Protein AF-A0AAD3HFU3-F1 (afdb_monomer_lite)

Foldseek 3Di:
DPCCDLVNLLCVLVQLVVLVVVCNQHPPCSNQQNHFQDADPVRHRPPDDDPDDPDPDPSDGDRNLLVLLQDDDQQVSSLVSQVSCVVVVNDALVCCQVVVSLVSNQNDPPSQSVNLSNCVRHVVSLVVCLQVLLDPGDLNSVLSQQLSLCVSPLQQQSQQQDAYPPPPAGSVNSCCVVVNPVSVLVSVLVSDDLPPLRLNLLNCLLRPLVCNVVCCVSCVSSQPHAHPQRDHSLLSLLLSADVSCVSVVVSLVPDDLVQQLDARSPPRDGSLVSQCDDPRRDNVSSVVSCVVHVCSVVVVVVVPDPPPPPPPDDDDDDDDDDDDDDDDDDDDDDDDDDDDDDDDDDDDDDDDDDDDDD

pLDDT: mean 79.63, std 20.49, range [31.48, 98.06]

Radius of gyration: 31.08 Å; chains: 1; bounding box: 64×97×92 Å

Organism: NCBI:txid426638

Secondary structure (DSSP, 8-state):
-----TTGGGGHHHHHHHHHHTTTTSTTSTTTTTPPPPBPTTS-BTTS------S--------HHHHHHHS-S-HHHHHHHHHHHHHTTSS-HHHHHHTTHHHHHTTSSS-HHHHHHHHHH-SHHHHTTGGGTTS---HHHHHHHHHHHHHH-GGGTTTTTSB-SSTT-BHHHHHHHHH-HHHHHHHHHHH--TTS---HHHHHHHH-GGGHHHHHHH-GGGGG---TTS--HHHHHHHTHHHHHHTTHHHHHT--HHHHTPPPTTT---HHHHHTSSSS--HHHHHHHHHH-TTHHHHHHTTS------------------------------------------------------

Sequence (358 aa):
MIIVQKAALKYVPLLAQEGVKYNVGGEHARGGLLKLAPRDARGRNINVEPIHSNQQRYEEELIALKILCMIPGNDSIKVQVLKELEQLKLLHKNDVLDQYLLDCATKYTGCRERFHYLASLDPDALLAFDARITRIIPPDVLEIILESGFQYFPKIGGLLFLPTREEYVTVLDYIIQTLGQENILNMLHRIFTPACNYPILHHVLTKAPQYKMIFTQKFPWAYKLKDHENRSLHQAVLAAGPKAMNNSEFLFATLSDNQIRTKDPITTLYPFAAMAAGEDADLERSYYLLRRHPSVLDAWSRVAVPVVVGEESRSTNRSSDSDNISNRQKRKRNTTDIISNDEIEYSERRDENTEEDS

Structure (mmCIF, N/CA/C/O backbone):
data_AF-A0AAD3HFU3-F1
#
_entry.id   AF-A0AAD3HFU3-F1
#
loop_
_atom_site.group_PDB
_atom_site.id
_atom_site.type_symbol
_atom_site.label_atom_id
_atom_site.label_alt_id
_atom_site.label_comp_id
_atom_site.label_asym_id
_atom_site.label_entity_id
_atom_site.label_seq_id
_atom_site.pdbx_PDB_ins_code
_atom_site.Cartn_x
_atom_site.Cartn_y
_atom_site.Cartn_z
_atom_site.occupancy
_atom_site.B_iso_or_equiv
_atom_site.auth_seq_id
_atom_site.auth_comp_id
_atom_site.auth_asym_id
_atom_site.auth_atom_id
_atom_site.pdbx_PDB_model_num
ATOM 1 N N . MET A 1 1 ? -19.071 21.010 24.084 1.00 31.48 1 MET A N 1
ATOM 2 C CA . MET A 1 1 ? -17.851 20.162 23.906 1.00 31.48 1 MET A CA 1
ATOM 3 C C . MET A 1 1 ? -17.898 18.989 24.880 1.00 31.48 1 MET A C 1
ATOM 5 O O . MET A 1 1 ? -17.648 19.199 26.061 1.00 31.48 1 MET A O 1
ATOM 9 N N . ILE A 1 2 ? -18.217 17.768 24.428 1.00 36.47 2 ILE A N 1
ATOM 10 C CA . ILE A 1 2 ? -18.165 16.594 25.315 1.00 36.47 2 ILE A CA 1
ATOM 11 C C . ILE A 1 2 ? -16.694 16.256 25.563 1.00 36.47 2 ILE A C 1
ATOM 13 O O . ILE A 1 2 ? -16.048 15.590 24.754 1.00 36.47 2 ILE A O 1
ATOM 17 N N . ILE A 1 3 ? -16.167 16.711 26.700 1.00 43.19 3 ILE A N 1
ATOM 18 C CA . ILE A 1 3 ? -14.956 16.135 27.277 1.00 43.19 3 ILE A CA 1
ATOM 19 C C . ILE A 1 3 ? -15.346 14.729 27.727 1.00 43.19 3 ILE A C 1
ATOM 21 O O . ILE A 1 3 ? -15.753 14.515 28.869 1.00 43.19 3 ILE A O 1
ATOM 25 N N . VAL A 1 4 ? -15.223 13.762 26.816 1.00 52.31 4 VAL A N 1
ATOM 26 C CA . VAL A 1 4 ? -15.121 12.355 27.192 1.00 52.31 4 VAL A CA 1
ATOM 27 C C . VAL A 1 4 ? -13.828 12.270 27.993 1.00 52.31 4 VAL A C 1
ATOM 29 O O . VAL A 1 4 ? -12.734 12.209 27.430 1.00 52.31 4 VAL A O 1
ATOM 32 N N . GLN A 1 5 ? -13.943 12.411 29.317 1.00 61.31 5 GLN A N 1
ATOM 33 C CA . GLN A 1 5 ? -12.791 12.406 30.213 1.00 61.31 5 GLN A CA 1
ATOM 34 C C . GLN A 1 5 ? -11.965 11.152 29.918 1.00 61.31 5 GLN A C 1
ATOM 36 O O . GLN A 1 5 ? -12.534 10.098 29.645 1.00 61.31 5 GLN A O 1
ATOM 41 N N . LYS A 1 6 ? -10.630 11.224 29.989 1.00 65.56 6 LYS A N 1
ATOM 42 C CA . LYS A 1 6 ? -9.755 10.083 29.638 1.00 65.56 6 LYS A CA 1
ATOM 43 C C . LYS A 1 6 ? -10.130 8.781 30.375 1.00 65.56 6 LYS A C 1
ATOM 45 O O . LYS A 1 6 ? -9.891 7.698 29.852 1.00 65.56 6 LYS A O 1
ATOM 50 N N . ALA A 1 7 ? -10.741 8.892 31.558 1.00 74.19 7 ALA A N 1
ATOM 51 C CA . ALA A 1 7 ? -11.315 7.780 32.313 1.00 74.19 7 ALA A CA 1
ATOM 52 C C . ALA A 1 7 ? -12.535 7.123 31.632 1.00 74.19 7 ALA A C 1
ATOM 54 O O . ALA A 1 7 ? -12.636 5.902 31.636 1.00 74.19 7 ALA A O 1
ATOM 55 N N . ALA A 1 8 ? -13.429 7.904 31.014 1.00 83.00 8 ALA A N 1
ATOM 56 C CA . ALA A 1 8 ? -14.669 7.435 30.391 1.00 83.00 8 ALA A CA 1
ATOM 57 C C . ALA A 1 8 ? -14.431 6.448 29.231 1.00 83.00 8 ALA A C 1
ATOM 59 O O . ALA A 1 8 ? -15.200 5.504 29.072 1.00 83.00 8 ALA A O 1
ATOM 60 N N . LEU A 1 9 ? -13.338 6.604 28.469 1.00 86.81 9 LEU A N 1
ATOM 61 C CA . LEU A 1 9 ? -13.003 5.696 27.359 1.00 86.81 9 LEU A CA 1
ATOM 62 C C . LEU A 1 9 ? -12.827 4.243 27.811 1.00 86.81 9 LEU A C 1
ATOM 64 O O . LEU A 1 9 ? -13.254 3.333 27.109 1.00 86.81 9 LEU A O 1
ATOM 68 N N . LYS A 1 10 ? -12.268 4.024 29.007 1.00 89.94 10 LYS A N 1
ATOM 69 C CA . LYS A 1 10 ? -12.043 2.681 29.563 1.00 89.94 10 LYS A CA 1
ATOM 70 C C . LYS A 1 10 ? -13.338 1.932 29.890 1.00 89.94 10 LYS A C 1
ATOM 72 O O . LYS A 1 10 ? -13.312 0.719 30.035 1.00 89.94 10 LYS A O 1
ATOM 77 N N . TYR A 1 11 ? -14.467 2.634 29.990 1.00 91.88 11 TYR A N 1
ATOM 78 C CA . TYR A 1 11 ? -15.772 2.015 30.216 1.00 91.88 11 TYR A CA 1
ATOM 79 C C . TYR A 1 11 ? -16.497 1.655 28.913 1.00 91.88 11 TYR A C 1
ATOM 81 O O . TYR A 1 11 ? -17.513 0.973 28.979 1.00 91.88 11 TYR A O 1
ATOM 89 N N . VAL A 1 12 ? -16.002 2.060 27.734 1.00 92.56 12 VAL A N 1
ATOM 90 C CA . VAL A 1 12 ? -16.652 1.749 26.445 1.00 92.56 12 VAL A CA 1
ATOM 91 C C . VAL A 1 12 ? -16.822 0.235 26.223 1.00 92.56 12 VAL A C 1
ATOM 93 O O . VAL A 1 12 ? -17.938 -0.159 25.881 1.00 92.56 12 VAL A O 1
ATOM 96 N N . PRO A 1 13 ? -15.817 -0.636 26.472 1.00 95.38 13 PRO A N 1
ATOM 97 C CA . PRO A 1 13 ? -15.988 -2.082 26.314 1.00 95.38 13 PRO A CA 1
ATOM 98 C C . PRO A 1 13 ? -17.018 -2.666 27.290 1.00 95.38 13 PRO A C 1
ATOM 100 O O . PRO A 1 13 ? -17.879 -3.440 26.879 1.00 95.38 13 PRO A O 1
ATOM 103 N N . LEU A 1 14 ? -16.993 -2.230 28.556 1.00 95.44 14 LEU A N 1
ATOM 104 C CA . LEU A 1 14 ? -17.949 -2.656 29.585 1.00 95.44 14 LEU A CA 1
ATOM 105 C C . LEU A 1 14 ? -19.387 -2.234 29.243 1.00 95.44 14 LEU A C 1
ATOM 107 O O . LEU A 1 14 ? -20.304 -3.049 29.305 1.00 95.44 14 LEU A O 1
ATOM 111 N N . LEU A 1 15 ? -19.589 -0.972 28.851 1.00 93.69 15 LEU A N 1
ATOM 112 C CA . LEU A 1 15 ? -20.902 -0.437 28.479 1.00 93.69 15 LEU A CA 1
ATOM 113 C C . LEU A 1 15 ? -21.463 -1.125 27.233 1.00 93.69 15 LEU A C 1
ATOM 115 O O . LEU A 1 15 ? -22.656 -1.410 27.187 1.00 93.69 15 LEU A O 1
ATOM 119 N N . ALA A 1 16 ? -20.617 -1.435 26.249 1.00 93.62 16 ALA A N 1
ATOM 120 C CA . ALA A 1 16 ? -21.029 -2.199 25.080 1.00 93.62 16 ALA A CA 1
ATOM 121 C C . ALA A 1 16 ? -21.382 -3.653 25.436 1.00 93.62 16 ALA A C 1
ATOM 123 O O . ALA A 1 16 ? -22.390 -4.174 24.962 1.00 93.62 16 ALA A O 1
ATOM 124 N N . GLN A 1 17 ? -20.603 -4.298 26.311 1.00 95.69 17 GLN A N 1
ATOM 125 C CA . GLN A 1 17 ? -20.863 -5.663 26.771 1.00 95.69 17 GLN A CA 1
ATOM 126 C C . GLN A 1 17 ? -22.174 -5.768 27.567 1.00 95.69 17 GLN A C 1
ATOM 128 O O . GLN A 1 17 ? -22.971 -6.670 27.308 1.00 95.69 17 GLN A O 1
ATOM 133 N N . GLU A 1 18 ? -22.442 -4.840 28.492 1.00 96.38 18 GLU A N 1
ATOM 134 C CA . GLU A 1 18 ? -23.751 -4.739 29.153 1.00 96.38 18 GLU A CA 1
ATOM 135 C C . GLU A 1 18 ? -24.852 -4.407 28.141 1.00 96.38 18 GLU A C 1
ATOM 137 O O . GLU A 1 18 ? -25.907 -5.039 28.138 1.00 96.38 18 GLU A O 1
ATOM 142 N N . GLY A 1 19 ? -24.591 -3.483 27.212 1.00 94.06 19 GLY A N 1
ATOM 143 C CA . GLY A 1 19 ? -25.520 -3.124 26.148 1.00 94.06 19 GLY A CA 1
ATOM 144 C C . GLY A 1 19 ? -25.970 -4.325 25.313 1.00 94.06 19 GLY A C 1
ATOM 145 O O . GLY A 1 19 ? -27.146 -4.415 24.970 1.00 94.06 19 GLY A O 1
ATOM 146 N N . VAL A 1 20 ? -25.082 -5.283 25.026 1.00 94.50 20 VAL A N 1
ATOM 147 C CA . VAL A 1 20 ? -25.443 -6.532 24.332 1.00 94.50 20 VAL A CA 1
ATOM 148 C C . VAL A 1 20 ? -26.446 -7.360 25.143 1.00 94.50 20 VAL A C 1
ATOM 150 O O . VAL A 1 20 ? -27.412 -7.852 24.563 1.00 94.50 20 VAL A O 1
ATOM 153 N N . LYS A 1 21 ? -26.288 -7.468 26.471 1.00 96.12 21 LYS A N 1
ATOM 154 C CA . LYS A 1 21 ? -27.218 -8.228 27.334 1.00 96.12 21 LYS A CA 1
ATOM 155 C C . LYS A 1 21 ? -28.642 -7.669 27.306 1.00 96.12 21 LYS A C 1
ATOM 157 O O . LYS A 1 21 ? -29.597 -8.435 27.355 1.00 96.12 21 LYS A O 1
ATOM 162 N N . TYR A 1 22 ? -28.777 -6.346 27.205 1.00 95.56 22 TYR A N 1
ATOM 163 C CA . TYR A 1 22 ? -30.068 -5.647 27.155 1.00 95.56 22 TYR A CA 1
ATOM 164 C C . TYR A 1 22 ? -30.534 -5.318 25.724 1.00 95.56 22 TYR A C 1
ATOM 166 O O . TYR A 1 22 ? -31.447 -4.513 25.552 1.00 95.56 22 TYR A O 1
ATOM 174 N N . ASN A 1 23 ? -29.915 -5.914 24.694 1.00 92.50 23 ASN A N 1
ATOM 175 C CA . ASN A 1 23 ? -30.208 -5.664 23.275 1.00 92.50 23 ASN A CA 1
ATOM 176 C C . ASN A 1 23 ? -30.212 -4.162 22.898 1.00 92.50 23 ASN A C 1
ATOM 178 O O . ASN A 1 23 ? -31.036 -3.681 22.113 1.00 92.50 23 ASN A O 1
ATOM 182 N N . VAL A 1 24 ? -29.297 -3.386 23.490 1.00 89.38 24 VAL A N 1
ATOM 183 C CA . VAL A 1 24 ? -29.192 -1.942 23.266 1.00 89.38 24 VAL A CA 1
ATOM 184 C C . VAL A 1 24 ? -28.879 -1.684 21.799 1.00 89.38 24 VAL A C 1
ATOM 186 O O . VAL A 1 24 ? -27.826 -2.044 21.278 1.00 89.38 24 VAL A O 1
ATOM 189 N N . GLY A 1 25 ? -29.825 -1.020 21.143 1.00 84.56 25 GLY A N 1
ATOM 190 C CA . GLY A 1 25 ? -29.752 -0.665 19.734 1.00 84.56 25 GLY A CA 1
ATOM 191 C C . GLY A 1 25 ? -30.436 -1.634 18.776 1.00 84.56 25 GLY A C 1
ATOM 192 O O . GLY A 1 25 ? -30.666 -1.227 17.642 1.00 84.56 25 GLY A O 1
ATOM 193 N N . GLY A 1 26 ? -30.851 -2.811 19.247 1.00 89.31 26 GLY A N 1
ATOM 194 C CA . GLY A 1 26 ? -31.448 -3.863 18.431 1.00 89.31 26 GLY A CA 1
ATOM 195 C C . GLY A 1 26 ? -30.434 -4.911 17.973 1.00 89.31 26 GLY A C 1
ATOM 196 O O . GLY A 1 26 ? -29.237 -4.837 18.270 1.00 89.31 26 GLY A O 1
ATOM 197 N N . GLU A 1 27 ? -30.939 -5.900 17.238 1.00 87.38 27 GLU A N 1
ATOM 198 C CA . GLU A 1 27 ? -30.142 -7.020 16.748 1.00 87.38 27 GLU A CA 1
ATOM 199 C C . GLU A 1 27 ? -28.969 -6.523 15.885 1.00 87.38 27 GLU A C 1
ATOM 201 O O . GLU A 1 27 ? -29.083 -5.546 15.146 1.00 87.38 27 GLU A O 1
ATOM 206 N N . HIS A 1 28 ? -27.803 -7.152 16.042 1.00 85.19 28 HIS A N 1
ATOM 207 C CA . HIS A 1 28 ? -26.530 -6.758 15.419 1.00 85.19 28 HIS A CA 1
ATOM 208 C C . HIS A 1 28 ? -25.986 -5.349 15.758 1.00 85.19 28 HIS A C 1
ATOM 210 O O . HIS A 1 28 ? -24.873 -5.037 15.342 1.00 85.19 28 HIS A O 1
ATOM 216 N N . ALA A 1 29 ? -26.655 -4.526 16.579 1.00 85.56 29 ALA A N 1
ATOM 217 C CA . ALA A 1 29 ? -26.152 -3.195 16.967 1.00 85.56 29 ALA A CA 1
ATOM 218 C C . ALA A 1 29 ? -24.980 -3.222 17.978 1.00 85.56 29 ALA A C 1
ATOM 220 O O . ALA A 1 29 ? -24.432 -2.170 18.318 1.00 85.56 29 ALA A O 1
ATOM 221 N N . ARG A 1 30 ? -24.617 -4.418 18.473 1.00 91.00 30 ARG A N 1
ATOM 222 C CA . ARG A 1 30 ? -23.496 -4.712 19.392 1.00 91.00 30 ARG A CA 1
ATOM 223 C C . ARG A 1 30 ? -23.455 -3.788 20.616 1.00 91.00 30 ARG A C 1
ATOM 225 O O . ARG A 1 30 ? -22.465 -3.115 20.884 1.00 91.00 30 ARG A O 1
ATOM 232 N N . GLY A 1 31 ? -24.578 -3.725 21.334 1.00 88.62 31 GLY A N 1
ATOM 233 C CA . GLY A 1 31 ? -24.716 -2.910 22.543 1.00 88.62 31 GLY A CA 1
ATOM 234 C C . GLY A 1 31 ? -24.692 -1.404 22.283 1.00 88.62 31 GLY A C 1
ATOM 235 O O . GLY A 1 31 ? -24.227 -0.634 23.116 1.00 88.62 31 GLY A O 1
ATOM 236 N N . GLY A 1 32 ? -25.164 -0.983 21.110 1.00 86.25 32 GLY A N 1
ATOM 237 C CA . GLY A 1 32 ? -25.181 0.408 20.673 1.00 86.25 32 GLY A CA 1
ATOM 238 C C . GLY A 1 32 ? -23.915 0.853 19.942 1.00 86.25 32 GLY A C 1
ATOM 239 O O . GLY A 1 32 ? -23.925 1.937 19.364 1.00 86.25 32 GLY A O 1
ATOM 240 N N . LEU A 1 33 ? -22.855 0.032 19.897 1.00 86.50 33 LEU A N 1
ATOM 241 C CA . LEU A 1 33 ? -21.593 0.383 19.233 1.00 86.50 33 LEU A CA 1
ATOM 242 C C . LEU A 1 33 ? -21.734 0.681 17.747 1.00 86.50 33 LEU A C 1
ATOM 244 O O . LEU A 1 33 ? -20.959 1.496 17.252 1.00 86.50 33 LEU A O 1
ATOM 248 N N . LEU A 1 34 ? -22.691 0.030 17.076 1.00 84.75 34 LEU A N 1
ATOM 249 C CA . LEU A 1 34 ? -23.031 0.227 15.664 1.00 84.75 34 LEU A CA 1
ATOM 250 C C . LEU A 1 34 ? -24.341 1.003 15.456 1.00 84.75 34 LEU A C 1
ATOM 252 O O . LEU A 1 34 ? -24.777 1.179 14.321 1.00 84.75 34 LEU A O 1
ATOM 256 N N . LYS A 1 35 ? -24.997 1.470 16.528 1.00 75.06 35 LYS A N 1
ATOM 257 C CA . LYS A 1 35 ? -26.271 2.178 16.383 1.00 75.06 35 LYS A CA 1
ATOM 258 C C . LYS A 1 35 ? -26.045 3.621 15.941 1.00 75.06 35 LYS A C 1
ATOM 260 O O . LYS A 1 35 ? -25.227 4.345 16.506 1.00 75.06 35 LYS A O 1
ATOM 265 N N . LEU A 1 36 ? -26.853 4.040 14.976 1.00 66.31 36 LEU A N 1
ATOM 266 C CA . LEU A 1 36 ? -27.010 5.426 14.557 1.00 66.31 36 LEU A CA 1
ATOM 267 C C . LEU A 1 36 ? -27.471 6.281 15.750 1.00 66.31 36 LEU A C 1
ATOM 269 O O . LEU A 1 36 ? -28.343 5.869 16.526 1.00 66.31 36 LEU A O 1
ATOM 273 N N . ALA A 1 37 ? -26.892 7.475 15.896 1.00 59.47 37 ALA A N 1
ATOM 274 C CA . ALA A 1 37 ? -27.366 8.450 16.870 1.00 59.47 37 ALA A CA 1
ATOM 275 C C . ALA A 1 37 ? -28.802 8.879 16.504 1.00 59.47 37 ALA A C 1
ATOM 277 O O . ALA A 1 37 ? -29.066 9.162 15.336 1.00 59.47 37 ALA A O 1
ATOM 278 N N . PRO A 1 38 ? -29.750 8.933 17.459 1.00 56.56 38 PRO A N 1
ATOM 279 C CA . PRO A 1 38 ? -31.116 9.322 17.143 1.00 56.56 38 PRO A CA 1
ATOM 280 C C . PRO A 1 38 ? -31.164 10.792 16.698 1.00 56.56 38 PRO A C 1
ATOM 282 O O . PRO A 1 38 ? -30.606 11.676 17.361 1.00 56.56 38 PRO A O 1
ATOM 285 N N . ARG A 1 39 ? -31.849 11.039 15.578 1.00 58.41 39 ARG A N 1
ATOM 286 C CA . ARG A 1 39 ? -32.100 12.369 15.009 1.00 58.41 39 ARG A CA 1
ATOM 287 C C . ARG A 1 39 ? -33.479 12.890 15.406 1.00 58.41 39 ARG A C 1
ATOM 289 O O . ARG A 1 39 ? -34.421 12.113 15.548 1.00 58.41 39 ARG A O 1
ATOM 296 N N . ASP A 1 40 ? -33.604 14.206 15.546 1.00 66.25 40 ASP A N 1
ATOM 297 C CA . ASP A 1 40 ? -34.901 14.870 15.636 1.00 66.25 40 ASP A CA 1
ATOM 298 C C . ASP A 1 40 ? -35.603 14.908 14.265 1.00 66.25 40 ASP A C 1
ATOM 300 O O . ASP A 1 40 ? -35.024 14.581 13.228 1.00 66.25 40 ASP A O 1
ATOM 304 N N . ALA A 1 41 ? -36.856 15.366 14.243 1.00 60.88 41 ALA A N 1
ATOM 305 C CA . ALA A 1 41 ? -37.644 15.510 13.014 1.00 60.88 41 ALA A CA 1
ATOM 306 C C . ALA A 1 41 ? -37.071 16.528 11.996 1.00 60.88 41 ALA A C 1
ATOM 308 O O . ALA A 1 41 ? -37.660 16.730 10.937 1.00 60.88 41 ALA A O 1
ATOM 309 N N . ARG A 1 42 ? -35.950 17.195 12.309 1.00 63.16 42 ARG A N 1
ATOM 310 C CA . ARG A 1 42 ? -35.213 18.118 11.431 1.00 63.16 42 ARG A CA 1
ATOM 311 C C . ARG A 1 42 ? -33.848 17.550 11.018 1.00 63.16 42 ARG A C 1
ATOM 313 O O . ARG A 1 42 ? -33.013 18.301 10.528 1.00 63.16 42 ARG A O 1
ATOM 320 N N . GLY A 1 43 ? -33.603 16.260 11.257 1.00 58.56 43 GLY A N 1
ATOM 321 C CA . GLY A 1 43 ? -32.351 15.579 10.929 1.00 58.56 43 GLY A CA 1
ATOM 322 C C . GLY A 1 43 ? -31.204 15.828 11.916 1.00 58.56 43 GLY A C 1
ATOM 323 O O . GLY A 1 43 ? -30.122 15.274 11.733 1.00 58.56 43 GLY A O 1
ATOM 324 N N . ARG A 1 44 ? -31.401 16.612 12.982 1.00 57.97 44 ARG A N 1
ATOM 325 C CA . ARG A 1 44 ? -30.327 17.001 13.910 1.00 57.97 44 ARG A CA 1
ATOM 326 C C . ARG A 1 44 ? -30.118 15.922 14.967 1.00 57.97 44 ARG A C 1
ATOM 328 O O . ARG A 1 44 ? -31.084 15.440 15.550 1.00 57.97 44 ARG A O 1
ATOM 335 N N . ASN A 1 45 ? -28.867 15.580 15.273 1.00 55.00 45 ASN A N 1
ATOM 336 C CA . ASN A 1 45 ? -28.541 14.642 16.353 1.00 55.00 45 ASN A CA 1
ATOM 337 C C . ASN A 1 45 ? -29.071 15.166 17.700 1.00 55.00 45 ASN A C 1
ATOM 339 O O . ASN A 1 45 ? -28.619 16.210 18.166 1.00 55.00 45 ASN A O 1
ATOM 343 N N . ILE A 1 46 ? -29.980 14.430 18.351 1.00 54.16 46 ILE A N 1
ATOM 344 C CA . ILE A 1 46 ? -30.698 14.905 19.556 1.00 54.16 46 ILE A CA 1
ATOM 345 C C . ILE A 1 46 ? -29.739 15.191 20.731 1.00 54.16 46 ILE A C 1
ATOM 347 O O . ILE A 1 46 ? -30.024 16.036 21.574 1.00 54.16 46 ILE A O 1
ATOM 351 N N . ASN A 1 47 ? -28.578 14.525 20.758 1.00 49.09 47 ASN A N 1
ATOM 352 C CA . ASN A 1 47 ? -27.629 14.536 21.878 1.00 49.09 47 ASN A CA 1
ATOM 353 C C . ASN A 1 47 ? -26.256 15.158 21.547 1.00 49.09 47 ASN A C 1
ATOM 355 O O . ASN A 1 47 ? -25.305 14.973 22.307 1.00 49.09 47 ASN A O 1
ATOM 359 N N . VAL A 1 48 ? -26.109 15.858 20.415 1.00 50.03 48 VAL A N 1
ATOM 360 C CA . VAL A 1 48 ? -24.846 16.518 20.037 1.00 50.03 48 VAL A CA 1
ATOM 361 C C . VAL A 1 48 ? -25.128 17.987 19.749 1.00 50.03 48 VAL A C 1
ATOM 363 O O . VAL A 1 48 ? -25.784 18.304 18.760 1.00 50.03 48 VAL A O 1
ATOM 366 N N . GLU A 1 49 ? -24.629 18.883 20.608 1.00 45.44 49 GLU A N 1
ATOM 367 C CA . GLU A 1 49 ? -24.730 20.331 20.384 1.00 45.44 49 GLU A CA 1
ATOM 368 C C . GLU A 1 49 ? -24.211 20.697 18.982 1.00 45.44 49 GLU A C 1
ATOM 370 O O . GLU A 1 49 ? -23.166 20.180 18.564 1.00 45.44 49 GLU A O 1
ATOM 375 N N . PRO A 1 50 ? -24.907 21.582 18.245 1.00 44.31 50 PRO A N 1
ATOM 376 C CA . PRO A 1 50 ? -24.527 21.924 16.885 1.00 44.31 50 PRO A CA 1
ATOM 377 C C . PRO A 1 50 ? -23.170 22.632 16.877 1.00 44.31 50 PRO A C 1
ATOM 379 O O . PRO A 1 50 ? -23.044 23.790 17.269 1.00 44.31 50 PRO A O 1
ATOM 382 N N . ILE A 1 51 ? -22.142 21.938 16.386 1.00 47.03 51 ILE A N 1
ATOM 383 C CA . ILE A 1 51 ? -20.853 22.554 16.071 1.00 47.03 51 ILE A CA 1
ATOM 384 C C . ILE A 1 51 ? -21.094 23.510 14.900 1.00 47.03 51 ILE A C 1
ATOM 386 O O . ILE A 1 51 ? -21.294 23.065 13.769 1.00 47.03 51 ILE A O 1
ATOM 390 N N . HIS A 1 52 ? -21.103 24.811 15.185 1.00 40.41 52 HIS A N 1
ATOM 391 C CA . HIS A 1 52 ? -21.336 25.862 14.200 1.00 40.41 52 HIS A CA 1
ATOM 392 C C . HIS A 1 52 ? -20.239 25.889 13.121 1.00 40.41 52 HIS A C 1
ATOM 394 O O . HIS A 1 52 ? -19.180 26.482 13.316 1.00 40.41 52 HIS A O 1
ATOM 400 N N . SER A 1 53 ? -20.513 25.307 11.952 1.00 43.53 53 SER A N 1
ATOM 401 C CA . SER A 1 53 ? -19.834 25.666 10.704 1.00 43.53 53 SER A CA 1
ATOM 402 C C . SER A 1 53 ? -20.780 25.520 9.507 1.00 43.53 53 SER A C 1
ATOM 404 O O . SER A 1 53 ? -21.345 24.454 9.272 1.00 43.53 53 SER A O 1
ATOM 406 N N . ASN A 1 54 ? -20.949 26.602 8.738 1.00 39.03 54 ASN A N 1
ATOM 407 C CA . ASN A 1 54 ? -21.887 26.714 7.607 1.00 39.03 54 ASN A CA 1
ATOM 408 C C . ASN A 1 54 ? -21.383 26.019 6.325 1.00 39.03 54 ASN A C 1
ATOM 410 O O . ASN A 1 54 ? -21.458 26.576 5.234 1.00 39.03 54 ASN A O 1
ATOM 414 N N . GLN A 1 55 ? -20.850 24.805 6.440 1.00 42.56 55 GLN A N 1
ATOM 415 C CA . GLN A 1 55 ? -20.531 23.964 5.287 1.00 42.56 55 GLN A CA 1
ATOM 416 C C . GLN A 1 55 ? -21.571 22.858 5.173 1.00 42.56 55 GLN A C 1
ATOM 418 O O . GLN A 1 55 ? -21.878 22.201 6.167 1.00 42.56 55 GLN A O 1
ATOM 423 N N . GLN A 1 56 ? -22.082 22.653 3.955 1.00 40.62 56 GLN A N 1
ATOM 424 C CA . GLN A 1 56 ? -22.964 21.546 3.584 1.00 40.62 56 GLN A CA 1
ATOM 425 C C . GLN A 1 56 ? -22.273 20.217 3.915 1.00 40.62 56 GLN A C 1
ATOM 427 O O . GLN A 1 56 ? -21.508 19.667 3.122 1.00 40.62 56 GLN A O 1
ATOM 432 N N . ARG A 1 57 ? -22.489 19.726 5.135 1.00 41.47 57 ARG A N 1
ATOM 433 C CA . ARG A 1 57 ? -21.928 18.464 5.593 1.00 41.47 57 ARG A CA 1
ATOM 434 C C . ARG A 1 57 ? -22.761 17.338 5.014 1.00 41.47 57 ARG A C 1
ATOM 436 O O . ARG A 1 57 ? -23.965 17.283 5.231 1.00 41.47 57 ARG A O 1
ATOM 443 N N . TYR A 1 58 ? -22.081 16.399 4.365 1.00 43.47 58 TYR A N 1
ATOM 444 C CA . TYR A 1 58 ? -22.555 15.025 4.302 1.00 43.47 58 TYR A CA 1
ATOM 445 C C . TYR A 1 58 ? -22.830 14.585 5.743 1.00 43.47 58 TYR A C 1
ATOM 447 O O . TYR A 1 58 ? -21.905 14.486 6.552 1.00 43.47 58 TYR A O 1
ATOM 455 N N . GLU A 1 59 ? -24.108 14.433 6.083 1.00 45.34 59 GLU A N 1
ATOM 456 C CA . GLU 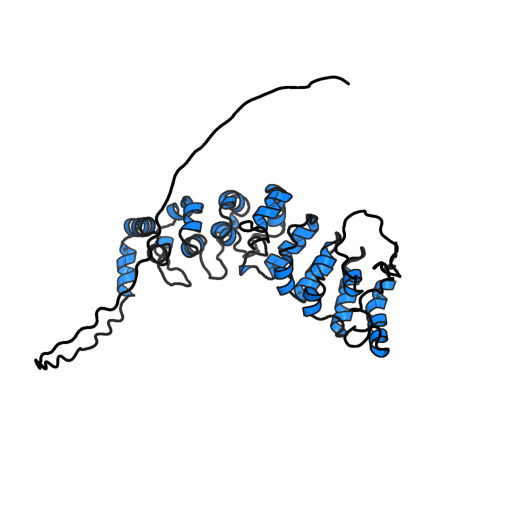A 1 59 ? -24.566 14.170 7.446 1.00 45.34 59 GLU A CA 1
ATOM 457 C C . GLU A 1 59 ? -24.340 12.700 7.812 1.00 45.34 59 GLU A C 1
ATOM 459 O O . GLU A 1 59 ? -25.287 11.940 8.007 1.00 45.34 59 GLU A O 1
ATOM 464 N N . GLU A 1 60 ? -23.075 12.282 7.873 1.00 52.25 60 GLU A N 1
ATOM 465 C CA . GLU A 1 60 ? -22.718 10.944 8.325 1.00 52.25 60 GLU A CA 1
ATOM 466 C C . GLU A 1 60 ? -23.145 10.743 9.779 1.00 52.25 60 GLU A C 1
ATOM 468 O O . GLU A 1 60 ? -22.719 11.450 10.696 1.00 52.25 60 GLU A O 1
ATOM 473 N N . GLU A 1 61 ? -23.980 9.733 9.986 1.00 57.16 61 GLU A N 1
ATOM 474 C CA . GLU A 1 61 ? -24.461 9.348 11.302 1.00 57.16 61 GLU A CA 1
ATOM 475 C C . GLU A 1 61 ? -23.293 8.778 12.110 1.00 57.16 61 GLU A C 1
ATOM 477 O O . GLU A 1 61 ? -22.684 7.760 11.764 1.00 57.16 61 GLU A O 1
ATOM 482 N N . LEU A 1 62 ? -22.932 9.488 13.181 1.00 59.06 62 LEU A N 1
ATOM 483 C CA . LEU A 1 62 ? -21.779 9.147 14.002 1.00 59.06 62 LEU A CA 1
ATOM 484 C C . LEU A 1 62 ? -22.132 8.034 14.984 1.00 59.06 62 LEU A C 1
ATOM 486 O O . LEU A 1 62 ? -22.570 8.253 16.111 1.00 59.06 62 LEU A O 1
ATOM 490 N N . ILE A 1 63 ? -21.887 6.824 14.507 1.00 80.19 63 ILE A N 1
ATOM 491 C CA . ILE A 1 63 ? -21.835 5.584 15.269 1.00 80.19 63 ILE A CA 1
ATOM 492 C C . ILE A 1 63 ? -20.731 5.668 16.346 1.00 80.19 63 ILE A C 1
ATOM 494 O O . ILE A 1 63 ? -19.670 6.255 16.118 1.00 80.19 63 ILE A O 1
ATOM 498 N N . ALA A 1 64 ? -20.945 5.075 17.527 1.00 84.44 64 ALA A N 1
ATOM 499 C CA . ALA A 1 64 ? -20.039 5.218 18.679 1.00 84.44 64 ALA A CA 1
ATOM 500 C C . ALA A 1 64 ? -18.585 4.789 18.381 1.00 84.44 64 ALA A C 1
ATOM 502 O O . ALA A 1 64 ? -17.637 5.415 18.861 1.00 84.44 64 ALA A O 1
ATOM 503 N N . LEU A 1 65 ? -18.404 3.775 17.531 1.00 86.56 65 LEU A N 1
ATOM 504 C CA . LEU A 1 65 ? -17.095 3.314 17.066 1.00 86.56 65 LEU A CA 1
ATOM 505 C C . LEU A 1 65 ? -16.360 4.358 16.194 1.00 86.56 65 LEU A C 1
ATOM 507 O O . LEU A 1 65 ? -15.155 4.562 16.366 1.00 86.56 65 LEU A O 1
ATOM 511 N N . LYS A 1 66 ? -17.086 5.094 15.333 1.00 89.38 66 LYS A N 1
ATOM 512 C CA . LYS A 1 66 ? -16.547 6.259 14.603 1.00 89.38 66 LYS A CA 1
ATOM 513 C C . LYS A 1 66 ? -16.125 7.358 15.581 1.00 89.38 66 LYS A C 1
ATOM 515 O O . LYS A 1 66 ? -15.023 7.887 15.463 1.00 89.38 66 LYS A O 1
ATOM 520 N N . ILE A 1 67 ? -16.958 7.659 16.585 1.00 87.19 67 ILE A N 1
ATOM 521 C CA . ILE A 1 67 ? -16.668 8.679 17.610 1.00 87.19 67 ILE A CA 1
ATOM 522 C C . ILE A 1 67 ? -15.380 8.341 18.374 1.00 87.19 67 ILE A C 1
ATOM 524 O O . ILE A 1 67 ? -14.519 9.209 18.503 1.00 87.19 67 ILE A O 1
ATOM 528 N N . LEU A 1 68 ? -15.201 7.090 18.817 1.00 89.75 68 LEU A N 1
ATOM 529 C CA . LEU A 1 68 ? -13.976 6.620 19.484 1.00 89.75 68 LEU A CA 1
ATOM 530 C C . LEU A 1 68 ? -12.715 6.864 18.635 1.00 89.75 68 LEU A C 1
ATOM 532 O O . LEU A 1 68 ? -11.655 7.206 19.169 1.00 89.75 68 LEU A O 1
ATOM 536 N N . CYS A 1 69 ? -12.837 6.710 17.315 1.00 90.12 69 CYS A N 1
ATOM 537 C CA . CYS A 1 69 ? -11.752 6.938 16.368 1.00 90.12 69 CYS A CA 1
ATOM 538 C C . CYS A 1 69 ? -11.525 8.430 16.063 1.00 90.12 69 CYS A C 1
ATOM 540 O O . CYS A 1 69 ? -10.385 8.818 15.822 1.00 90.12 69 CYS A O 1
ATOM 542 N N . MET A 1 70 ? -12.570 9.261 16.117 1.00 87.88 70 MET A N 1
ATOM 543 C CA . MET A 1 70 ? -12.503 10.692 15.798 1.00 87.88 70 MET A CA 1
ATOM 544 C C . MET A 1 70 ? -12.096 11.581 16.975 1.00 87.88 70 MET A C 1
ATOM 546 O O . MET A 1 70 ? -11.370 12.538 16.765 1.00 87.88 70 MET A O 1
ATOM 550 N N . ILE A 1 71 ? -12.541 11.343 18.210 1.00 84.88 71 ILE A N 1
ATOM 551 C CA . ILE A 1 71 ? -12.270 12.287 19.315 1.00 84.88 71 ILE A CA 1
ATOM 552 C C . ILE A 1 71 ? -10.761 12.491 19.569 1.00 84.88 71 ILE A C 1
ATOM 554 O O . ILE A 1 71 ? -10.007 11.514 19.569 1.00 84.88 71 ILE A O 1
ATOM 558 N N . PRO A 1 72 ? -10.275 13.714 19.854 1.00 83.44 72 PRO A N 1
ATOM 559 C CA . PRO A 1 72 ? -8.896 13.920 20.295 1.00 83.44 72 PRO A CA 1
ATOM 560 C C . PRO A 1 72 ? -8.662 13.261 21.666 1.00 83.44 72 PRO A C 1
ATOM 562 O O . PRO A 1 72 ? -9.561 13.185 22.502 1.00 83.44 72 PRO A O 1
ATOM 565 N N . GLY A 1 73 ? -7.452 12.757 21.917 1.00 84.50 73 GLY A N 1
ATOM 566 C CA . GLY A 1 73 ? -7.127 12.072 23.173 1.00 84.50 73 GLY A CA 1
ATOM 567 C C . GLY A 1 73 ? -5.870 11.213 23.081 1.00 84.50 73 GLY A C 1
ATOM 568 O O . GLY A 1 73 ? -5.264 11.122 22.020 1.00 84.50 73 GLY A O 1
ATOM 569 N N . ASN A 1 74 ? -5.495 10.569 24.190 1.00 90.38 74 ASN A N 1
ATOM 570 C CA . ASN A 1 74 ? -4.366 9.633 24.224 1.00 90.38 74 ASN A CA 1
ATOM 571 C C . ASN A 1 74 ? -4.658 8.432 23.304 1.00 90.38 74 ASN A C 1
ATOM 573 O O . ASN A 1 74 ? -5.695 7.783 23.453 1.00 90.38 74 ASN A O 1
ATOM 577 N N . ASP A 1 75 ? -3.760 8.177 22.353 1.00 93.00 75 ASP A N 1
ATOM 578 C CA . ASP A 1 75 ? -3.970 7.192 21.291 1.00 93.00 75 ASP A CA 1
ATOM 579 C C . ASP A 1 75 ? -3.889 5.753 21.815 1.00 93.00 75 ASP A C 1
ATOM 581 O O . ASP A 1 75 ? -4.772 4.942 21.532 1.00 93.00 75 ASP A O 1
ATOM 585 N N . SER A 1 76 ? -2.922 5.475 22.692 1.00 95.06 76 SER A N 1
ATOM 586 C CA . SER A 1 76 ? -2.704 4.165 23.313 1.00 95.06 76 SER A CA 1
ATOM 587 C C . SER A 1 76 ? -3.914 3.675 24.117 1.00 95.06 76 SER A C 1
ATOM 589 O O . SER A 1 76 ? -4.263 2.498 24.048 1.00 95.06 76 SER A O 1
ATOM 591 N N . ILE A 1 77 ? -4.619 4.567 24.831 1.00 93.69 77 ILE A N 1
ATOM 592 C CA . IL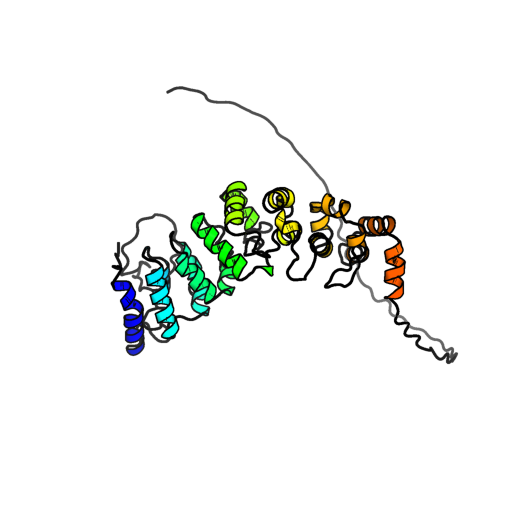E A 1 77 ? -5.874 4.224 25.530 1.00 93.69 77 ILE A CA 1
ATOM 593 C C . ILE A 1 77 ? -6.954 3.798 24.528 1.00 93.69 77 ILE A C 1
ATOM 595 O O . ILE A 1 77 ? -7.688 2.849 24.791 1.00 93.69 77 ILE A O 1
ATOM 599 N N . LYS A 1 78 ? -7.059 4.457 23.368 1.00 94.00 78 LYS A N 1
ATOM 600 C CA . LYS A 1 78 ? -8.037 4.068 22.339 1.00 94.00 78 LYS A CA 1
ATOM 601 C C . LYS A 1 78 ? -7.660 2.742 21.689 1.00 94.00 78 LYS A C 1
ATOM 603 O O . LYS A 1 78 ? -8.544 1.932 21.453 1.00 94.00 78 LYS A O 1
ATOM 608 N N . VAL A 1 79 ? -6.373 2.496 21.437 1.00 96.75 79 VAL A N 1
ATOM 609 C CA . VAL A 1 79 ? -5.882 1.198 20.943 1.00 96.75 79 VAL A CA 1
ATOM 610 C C . VAL A 1 79 ? -6.177 0.084 21.941 1.00 96.75 79 VAL A C 1
ATOM 612 O O . VAL A 1 79 ? -6.618 -0.984 21.530 1.00 96.75 79 VAL A O 1
ATOM 615 N N . GLN A 1 80 ? -6.001 0.329 23.243 1.00 97.00 80 GLN A N 1
ATOM 616 C CA . GLN A 1 80 ? -6.412 -0.617 24.280 1.00 97.00 80 GLN A CA 1
ATOM 617 C C . GLN A 1 80 ? -7.922 -0.900 24.205 1.00 97.00 80 GLN A C 1
ATOM 619 O O . GLN A 1 80 ? -8.310 -2.061 24.133 1.00 97.00 80 GLN A O 1
ATOM 624 N N . VAL A 1 81 ? -8.765 0.137 24.142 1.00 96.12 81 VAL A N 1
ATOM 625 C CA . VAL A 1 81 ? -10.226 -0.020 24.016 1.00 96.12 81 VAL A CA 1
ATOM 626 C C . VAL A 1 81 ? -10.607 -0.794 22.750 1.00 96.12 81 VAL A C 1
ATOM 628 O O . VAL A 1 81 ? -11.448 -1.682 22.819 1.00 96.12 81 VAL A O 1
ATOM 631 N N . LEU A 1 82 ? -9.984 -0.510 21.602 1.00 97.31 82 LEU A N 1
ATOM 632 C CA . LEU A 1 82 ? -10.251 -1.230 20.352 1.00 97.31 82 LEU A CA 1
ATOM 633 C C . LEU A 1 82 ? -9.838 -2.712 20.440 1.00 97.31 82 LEU A C 1
ATOM 635 O O . LEU A 1 82 ? -10.600 -3.568 20.000 1.00 97.31 82 LEU A O 1
ATOM 639 N N . LYS A 1 83 ? -8.705 -3.026 21.085 1.00 97.88 83 LYS A N 1
ATOM 640 C CA . LYS A 1 83 ? -8.273 -4.409 21.365 1.00 97.88 83 LYS A CA 1
ATOM 641 C C . LYS A 1 83 ? -9.219 -5.141 22.317 1.00 97.88 83 LYS A C 1
ATOM 643 O O . LYS A 1 83 ? -9.521 -6.308 22.098 1.00 97.88 83 LYS A O 1
ATOM 648 N N . GLU A 1 84 ? -9.713 -4.472 23.356 1.00 97.69 84 GLU A N 1
ATOM 649 C CA . GLU A 1 84 ? -10.716 -5.043 24.264 1.00 97.69 84 GLU A CA 1
ATOM 650 C C . GLU A 1 84 ? -12.046 -5.300 23.529 1.00 97.69 84 GLU A C 1
ATOM 652 O O . GLU A 1 84 ? -12.649 -6.358 23.697 1.00 97.69 84 GLU A O 1
ATOM 657 N N . LEU A 1 85 ? -12.472 -4.396 22.637 1.00 97.38 85 LEU A N 1
ATOM 658 C CA . LEU A 1 85 ? -13.645 -4.602 21.779 1.00 97.38 85 LEU A CA 1
ATOM 659 C C . LEU A 1 85 ? -13.461 -5.756 20.778 1.00 97.38 85 LEU A C 1
ATOM 661 O O . LEU A 1 85 ? -14.413 -6.500 20.540 1.00 97.38 85 LEU A O 1
ATOM 665 N N . GLU A 1 86 ? -12.267 -5.941 20.214 1.00 97.31 86 GLU A N 1
ATOM 666 C CA . GLU A 1 86 ? -11.934 -7.089 19.357 1.00 97.31 86 GLU A CA 1
ATOM 667 C C . GLU A 1 86 ? -12.013 -8.407 20.148 1.00 97.31 86 GLU A C 1
ATOM 669 O O . GLU A 1 86 ? -12.703 -9.342 19.738 1.00 97.31 86 GLU A O 1
ATOM 674 N N . GLN A 1 87 ? -11.384 -8.464 21.328 1.00 97.69 87 GLN A N 1
ATOM 675 C CA . GLN A 1 87 ? -11.400 -9.637 22.214 1.00 97.69 87 GLN A CA 1
ATOM 676 C C . GLN A 1 87 ? -12.819 -10.025 22.655 1.00 97.69 87 GLN A C 1
ATOM 678 O O . GLN A 1 87 ? -13.148 -11.211 22.723 1.00 97.69 87 GLN A O 1
ATOM 683 N N . LEU A 1 88 ? -13.681 -9.035 22.902 1.00 96.50 88 LEU A N 1
ATOM 684 C CA . LEU A 1 88 ? -15.100 -9.231 23.216 1.00 96.50 88 LEU A CA 1
ATOM 685 C C . LEU A 1 88 ? -15.962 -9.598 21.992 1.00 96.50 88 LEU A C 1
ATOM 687 O O . LEU A 1 88 ? -17.164 -9.809 22.149 1.00 96.50 88 LEU A O 1
ATOM 691 N N . LYS A 1 89 ? -15.378 -9.693 20.787 1.00 96.50 89 LYS A N 1
ATOM 692 C CA . LYS A 1 89 ? -16.079 -9.910 19.505 1.00 96.50 89 LYS A CA 1
ATOM 693 C C . LYS A 1 89 ? -17.130 -8.830 19.211 1.00 96.50 89 LYS A C 1
ATOM 695 O O . LYS A 1 89 ? -18.181 -9.109 18.642 1.00 96.50 89 LYS A O 1
ATOM 700 N N . LEU A 1 90 ? -16.843 -7.597 19.616 1.00 95.44 90 LEU A N 1
ATOM 701 C CA . LEU A 1 90 ? -17.667 -6.413 19.368 1.00 95.44 90 LEU A CA 1
ATOM 702 C C . LEU A 1 90 ? -17.099 -5.543 18.238 1.00 95.44 90 LEU A C 1
ATOM 704 O O . LEU A 1 90 ? -17.867 -4.860 17.563 1.00 95.44 90 LEU A O 1
ATOM 708 N N . LEU A 1 91 ? -15.785 -5.615 18.010 1.00 96.50 91 LEU A N 1
ATOM 709 C CA . LEU A 1 91 ? -15.087 -5.132 16.818 1.00 96.50 91 LEU A CA 1
ATOM 710 C C . LEU A 1 91 ? -14.662 -6.333 15.953 1.00 96.50 91 LEU A C 1
ATOM 712 O O . LEU A 1 91 ? -14.213 -7.358 16.471 1.00 96.50 91 LEU A O 1
ATOM 716 N N . HIS A 1 92 ? -14.795 -6.204 14.639 1.00 95.94 92 HIS A N 1
ATOM 717 C CA . HIS A 1 92 ? -14.401 -7.179 13.624 1.00 95.94 92 HIS A CA 1
ATOM 718 C C . HIS A 1 92 ? -13.625 -6.491 12.494 1.00 95.94 92 HIS A C 1
ATOM 720 O O . HIS A 1 92 ? -13.759 -5.284 12.297 1.00 95.94 92 HIS A O 1
ATOM 726 N N . LYS A 1 93 ? -12.890 -7.282 11.694 1.00 96.50 93 LYS A N 1
ATOM 727 C CA . LYS A 1 93 ? -12.196 -6.826 10.474 1.00 96.50 93 LYS A CA 1
ATOM 728 C C . LYS A 1 93 ? -13.077 -5.907 9.618 1.00 96.50 93 LYS A C 1
ATOM 730 O O . LYS A 1 93 ? -12.731 -4.751 9.409 1.00 96.50 93 LYS A O 1
ATOM 735 N N . ASN A 1 94 ? -14.241 -6.405 9.200 1.00 94.25 94 ASN A N 1
ATOM 736 C CA . ASN A 1 94 ? -15.110 -5.711 8.248 1.00 94.25 94 ASN A CA 1
ATOM 737 C C . ASN A 1 94 ? -15.566 -4.326 8.739 1.00 94.25 94 ASN A C 1
ATOM 739 O O . ASN A 1 94 ? -15.741 -3.433 7.918 1.00 94.25 94 ASN A O 1
ATOM 743 N N . ASP A 1 95 ? -15.680 -4.097 10.056 1.00 94.12 95 ASP A N 1
ATOM 744 C CA . ASP A 1 95 ? -16.082 -2.782 10.570 1.00 94.12 95 ASP A CA 1
ATOM 745 C C . ASP A 1 95 ? -15.065 -1.688 10.213 1.00 94.12 95 ASP A C 1
ATOM 747 O O . ASP A 1 95 ? -15.443 -0.526 10.094 1.00 94.12 95 ASP A O 1
ATOM 751 N N . VAL A 1 96 ? -13.781 -2.029 10.038 1.00 94.81 96 VAL A N 1
ATOM 752 C CA . VAL A 1 96 ? -12.736 -1.063 9.660 1.00 94.81 96 VAL A CA 1
ATOM 753 C C . VAL A 1 96 ? -13.063 -0.420 8.313 1.00 94.81 96 VAL A C 1
ATOM 755 O O . VAL A 1 96 ? -12.952 0.805 8.178 1.00 94.81 96 VAL A O 1
ATOM 758 N N . LEU A 1 97 ? -13.514 -1.231 7.353 1.00 91.56 97 LEU A N 1
ATOM 759 C CA . LEU A 1 97 ? -13.986 -0.790 6.047 1.00 91.56 97 LEU A CA 1
ATOM 760 C C . LEU A 1 97 ? -15.408 -0.216 6.124 1.00 91.56 97 LEU A C 1
ATOM 762 O O . LEU A 1 97 ? -15.602 0.951 5.782 1.00 91.56 97 LEU A O 1
ATOM 766 N N . ASP A 1 98 ? -16.372 -0.993 6.626 1.00 90.00 98 ASP A N 1
ATOM 767 C CA . ASP A 1 98 ? -17.809 -0.670 6.636 1.00 90.00 98 ASP A CA 1
ATOM 768 C C . ASP A 1 98 ? -18.120 0.621 7.412 1.00 90.00 98 ASP A C 1
ATOM 770 O O . ASP A 1 98 ? -19.006 1.392 7.042 1.00 90.00 98 ASP A O 1
ATOM 774 N N . GLN A 1 99 ? -17.379 0.878 8.496 1.00 89.44 99 GLN A N 1
ATOM 775 C CA . GLN A 1 99 ? -17.512 2.076 9.332 1.00 89.44 99 GLN A CA 1
ATOM 776 C C . GLN A 1 99 ? -16.440 3.130 9.037 1.00 89.44 99 GLN A C 1
ATOM 778 O O . GLN A 1 99 ? -16.364 4.133 9.747 1.00 89.44 99 GLN A O 1
ATOM 783 N N . TYR A 1 100 ? -15.622 2.933 7.997 1.00 90.56 100 TYR A N 1
ATOM 784 C CA . TYR A 1 100 ? -14.555 3.845 7.581 1.00 90.56 100 TYR A CA 1
ATOM 785 C C . TYR A 1 100 ? -13.603 4.256 8.718 1.00 90.56 100 TYR A C 1
ATOM 787 O O . TYR A 1 100 ? -13.176 5.412 8.799 1.00 90.56 100 TYR A O 1
ATOM 795 N N . LEU A 1 101 ? -13.250 3.325 9.610 1.00 93.06 101 LEU A N 1
ATOM 796 C CA . LEU A 1 101 ? -12.546 3.645 10.858 1.00 93.06 101 LEU A CA 1
ATOM 797 C C . LEU A 1 101 ? -11.163 4.260 10.625 1.00 93.06 101 LEU A C 1
ATOM 799 O O . LEU A 1 101 ? -10.731 5.090 11.425 1.00 93.06 101 LEU A O 1
ATOM 803 N N . LEU A 1 102 ? -10.503 3.926 9.512 1.00 93.75 102 LEU A N 1
ATOM 804 C CA . LEU A 1 102 ? -9.267 4.586 9.083 1.00 93.75 102 LEU A CA 1
ATOM 805 C C . LEU A 1 102 ? -9.490 6.084 8.793 1.00 93.75 102 LEU A C 1
ATOM 807 O O . LEU A 1 102 ? -8.728 6.908 9.287 1.00 93.75 102 LEU A O 1
ATOM 811 N N . ASP A 1 103 ? -10.555 6.468 8.076 1.00 90.25 103 ASP A N 1
ATOM 812 C CA . ASP A 1 103 ? -10.874 7.883 7.780 1.00 90.25 103 ASP A CA 1
ATOM 813 C C . ASP A 1 103 ? -11.393 8.634 9.013 1.00 90.25 103 ASP A C 1
ATOM 815 O O . ASP A 1 103 ? -11.185 9.838 9.156 1.00 90.25 103 ASP A O 1
ATOM 819 N N . CYS A 1 104 ? -12.025 7.924 9.948 1.00 89.94 104 CYS A N 1
ATOM 820 C CA . CYS A 1 104 ? -12.327 8.453 11.274 1.00 89.94 104 CYS A CA 1
ATOM 821 C C . CYS A 1 104 ? -11.050 8.689 12.095 1.00 89.94 104 CYS A C 1
ATOM 823 O O . CYS A 1 104 ? -10.952 9.697 12.794 1.00 89.94 104 CYS A O 1
ATOM 825 N N . ALA A 1 105 ? -10.065 7.791 12.005 1.00 91.81 105 ALA A N 1
ATOM 826 C CA . ALA A 1 105 ? -8.820 7.894 12.751 1.00 91.81 105 ALA A CA 1
ATOM 827 C C . ALA A 1 105 ? -7.943 9.068 12.295 1.00 91.81 105 ALA A C 1
ATOM 829 O O . ALA A 1 105 ? -7.326 9.698 13.152 1.00 91.81 105 ALA A O 1
ATOM 830 N N . THR A 1 106 ? -7.925 9.391 11.001 1.00 90.75 106 THR A N 1
ATOM 831 C CA . THR A 1 106 ? -7.076 10.436 10.398 1.00 90.75 106 THR A CA 1
ATOM 832 C C . THR A 1 106 ? -7.592 11.868 10.566 1.00 90.75 106 THR A C 1
ATOM 834 O O . THR A 1 106 ? -6.891 12.806 10.193 1.00 90.75 106 THR A O 1
ATOM 837 N N . LYS A 1 107 ? -8.782 12.085 11.152 1.00 86.25 107 LYS A N 1
ATOM 838 C CA . LYS A 1 107 ? -9.357 13.439 11.332 1.00 86.25 107 LYS A CA 1
ATOM 839 C C . LYS A 1 107 ? -8.547 14.362 12.252 1.00 86.25 107 LYS A C 1
ATOM 841 O O . LYS A 1 107 ? -8.776 15.568 12.234 1.00 86.25 107 LYS A O 1
ATOM 846 N N . TYR A 1 108 ? -7.646 13.810 13.064 1.00 82.38 108 TYR A N 1
ATOM 847 C CA . TYR A 1 108 ? -6.820 14.550 14.017 1.00 82.38 108 TYR A CA 1
ATOM 848 C C . TYR A 1 108 ? -5.400 13.975 14.058 1.00 82.38 108 TYR A C 1
ATOM 850 O O . TYR A 1 108 ? -5.189 12.784 13.811 1.00 82.38 108 TYR A O 1
ATOM 858 N N . THR A 1 109 ? -4.440 14.828 14.409 1.00 85.00 109 THR A N 1
ATOM 859 C CA . THR A 1 109 ? -3.032 14.460 14.607 1.00 85.00 109 THR A CA 1
ATOM 860 C C . THR A 1 109 ? -2.859 13.520 15.807 1.00 85.00 109 THR A C 1
ATOM 862 O O . THR A 1 109 ? -3.744 13.387 16.660 1.00 85.00 109 THR A O 1
ATOM 865 N N . GLY A 1 110 ? -1.715 12.831 15.878 1.00 88.94 110 GLY A N 1
ATOM 866 C CA . GLY A 1 110 ? -1.436 11.881 16.964 1.00 88.94 110 GLY A CA 1
ATOM 867 C C . GLY A 1 110 ? -2.303 10.615 16.918 1.00 88.94 110 GLY A C 1
ATOM 868 O O . GLY A 1 110 ? -2.669 10.083 17.961 1.00 88.94 110 GLY A O 1
ATOM 869 N N . CYS A 1 111 ? -2.648 10.151 15.714 1.00 93.75 111 CYS A N 1
ATOM 870 C CA . CYS A 1 111 ? -3.473 8.967 15.449 1.00 93.75 111 CYS A CA 1
ATOM 871 C C . CYS A 1 111 ? -2.677 7.703 15.064 1.00 93.75 111 CYS A C 1
ATOM 873 O O . CYS A 1 111 ? -3.270 6.718 14.624 1.00 93.75 111 CYS A O 1
ATOM 875 N N . ARG A 1 112 ? -1.343 7.745 15.191 1.00 95.31 112 ARG A N 1
ATOM 876 C CA . ARG A 1 112 ? -0.395 6.743 14.676 1.00 95.31 112 ARG A CA 1
ATOM 877 C C . ARG A 1 112 ? -0.665 5.326 15.182 1.00 95.31 112 ARG A C 1
ATOM 879 O O . ARG A 1 112 ? -0.743 4.401 14.377 1.00 95.31 112 ARG A O 1
ATOM 886 N N . GLU A 1 113 ? -0.824 5.140 16.490 1.00 96.50 113 GLU A N 1
ATOM 887 C CA . GLU A 1 113 ? -1.026 3.808 17.072 1.00 96.50 113 GLU A CA 1
ATOM 888 C C . GLU A 1 113 ? -2.399 3.245 16.677 1.00 96.50 113 GLU A C 1
ATOM 890 O O . GLU A 1 113 ? -2.505 2.076 16.299 1.00 96.50 113 GLU A O 1
ATOM 895 N N . ARG A 1 114 ? -3.447 4.084 16.701 1.00 96.25 114 ARG A N 1
ATOM 896 C CA . ARG A 1 114 ? -4.801 3.703 16.270 1.00 96.25 114 ARG A 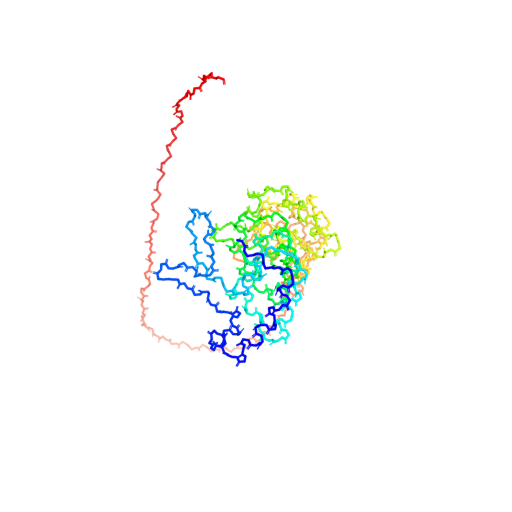CA 1
ATOM 897 C C . ARG A 1 114 ? -4.840 3.342 14.791 1.00 96.25 114 ARG A C 1
ATOM 899 O O . ARG A 1 114 ? -5.459 2.340 14.445 1.00 96.25 114 ARG A O 1
ATOM 906 N N . PHE A 1 115 ? -4.206 4.136 13.933 1.00 96.31 115 PHE A N 1
ATOM 907 C CA . PHE A 1 115 ? -4.208 3.898 12.494 1.00 96.31 115 PHE A CA 1
ATOM 908 C C . PHE A 1 115 ? -3.482 2.596 12.147 1.00 96.31 115 PHE A C 1
ATOM 910 O O . PHE A 1 115 ? -4.069 1.749 11.480 1.00 96.31 115 PHE A O 1
ATOM 917 N N . HIS A 1 116 ? -2.263 2.378 12.660 1.00 97.50 116 HIS A N 1
ATOM 918 C CA . HIS A 1 116 ? -1.540 1.125 12.418 1.00 97.50 116 HIS A CA 1
ATOM 919 C C . HIS A 1 116 ? -2.286 -0.096 12.976 1.00 97.50 116 HIS A C 1
ATOM 921 O O . HIS A 1 116 ? -2.290 -1.141 12.330 1.00 97.50 116 HIS A O 1
ATOM 927 N N . TYR A 1 117 ? -2.948 0.018 14.137 1.00 98.06 117 TYR A N 1
ATOM 928 C CA . TYR A 1 117 ? -3.767 -1.073 14.676 1.00 98.06 117 TYR A CA 1
ATOM 929 C C . TYR A 1 117 ? -4.960 -1.398 13.761 1.00 98.06 117 TYR A C 1
ATOM 931 O O . TYR A 1 117 ? -5.138 -2.555 13.387 1.00 98.06 117 TYR A O 1
ATOM 939 N N . LEU A 1 118 ? -5.733 -0.394 13.337 1.00 97.56 118 LEU A N 1
ATOM 940 C CA . LEU A 1 118 ? -6.862 -0.590 12.418 1.00 97.56 118 LEU A CA 1
ATOM 941 C C . LEU A 1 118 ? -6.407 -1.151 11.059 1.00 97.56 118 LEU A C 1
ATOM 943 O O . LEU A 1 118 ? -7.031 -2.075 10.550 1.00 97.56 118 LEU A O 1
ATOM 947 N N . ALA A 1 119 ? -5.289 -0.664 10.517 1.00 97.19 119 ALA A N 1
ATOM 948 C CA . ALA A 1 119 ? -4.684 -1.182 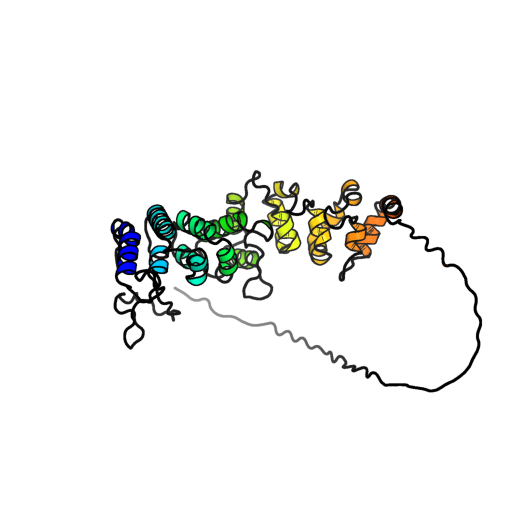9.290 1.00 97.19 119 ALA A CA 1
ATOM 949 C C . ALA A 1 119 ? -4.133 -2.613 9.447 1.00 97.19 119 ALA A C 1
ATOM 951 O O . ALA A 1 119 ? -4.101 -3.360 8.477 1.00 97.19 119 ALA A O 1
ATOM 952 N N . SER A 1 120 ? -3.718 -3.017 10.654 1.00 97.88 120 SER A N 1
ATOM 953 C CA . SER A 1 120 ? -3.331 -4.407 10.943 1.00 97.88 120 SER A CA 1
ATOM 954 C C . SER A 1 120 ? -4.529 -5.353 11.053 1.00 97.88 120 SER A C 1
ATOM 956 O O . SER A 1 120 ? -4.403 -6.535 10.742 1.00 97.88 120 SER A O 1
ATOM 958 N N . LEU A 1 121 ? -5.685 -4.827 11.472 1.00 97.50 121 LEU A N 1
ATOM 959 C CA . LEU A 1 121 ? -6.935 -5.570 11.597 1.00 97.50 121 LEU A CA 1
ATOM 960 C C . LEU A 1 121 ? -7.599 -5.772 10.226 1.00 97.50 121 LEU A C 1
ATOM 962 O O . LEU A 1 121 ? -8.031 -6.880 9.912 1.00 97.50 121 LEU A O 1
ATOM 966 N N . ASP A 1 122 ? -7.629 -4.722 9.398 1.00 97.19 122 ASP A N 1
ATOM 967 C CA . ASP A 1 122 ? -8.032 -4.795 7.993 1.00 97.19 122 ASP A CA 1
ATOM 968 C C . ASP A 1 122 ? -7.068 -4.024 7.072 1.00 97.19 122 ASP A C 1
ATOM 970 O O . ASP A 1 122 ? -7.236 -2.817 6.860 1.00 97.19 122 ASP A O 1
ATOM 974 N N . PRO A 1 123 ? -6.075 -4.707 6.476 1.00 96.50 123 PRO A N 1
ATOM 975 C CA . PRO A 1 123 ? -5.229 -4.095 5.464 1.00 96.50 123 PRO A CA 1
ATOM 976 C C . PRO A 1 123 ? -6.020 -3.664 4.226 1.00 96.50 123 PRO A C 1
ATOM 978 O O . PRO A 1 123 ? -5.751 -2.602 3.673 1.00 96.50 123 PRO A O 1
ATOM 981 N N . ASP A 1 124 ? -7.018 -4.438 3.791 1.00 94.44 124 ASP A N 1
ATOM 982 C CA . ASP A 1 124 ? -7.738 -4.195 2.533 1.00 94.44 124 ASP A CA 1
ATOM 983 C C . ASP A 1 124 ? -8.515 -2.865 2.575 1.00 94.44 124 ASP A C 1
ATOM 985 O O . ASP A 1 124 ? -8.664 -2.183 1.556 1.00 94.44 124 ASP A O 1
ATOM 989 N N . ALA A 1 125 ? -8.901 -2.416 3.775 1.00 93.56 125 ALA A N 1
ATOM 990 C CA . ALA A 1 125 ? -9.479 -1.096 4.008 1.00 93.56 125 ALA A CA 1
ATOM 991 C C . ALA A 1 125 ? -8.555 0.078 3.605 1.00 93.56 125 ALA A C 1
ATOM 993 O O . ALA A 1 125 ? -9.065 1.161 3.312 1.00 93.56 125 ALA A O 1
ATOM 994 N N . LEU A 1 126 ? -7.227 -0.110 3.524 1.00 93.12 126 LEU A N 1
ATOM 995 C CA . LEU A 1 126 ? -6.294 0.892 2.978 1.00 93.12 126 LEU A CA 1
ATOM 996 C C . LEU A 1 126 ? -6.472 1.093 1.465 1.00 93.12 126 LEU A C 1
ATOM 998 O O . LEU A 1 126 ? -6.318 2.212 0.981 1.00 93.12 126 LEU A O 1
ATOM 1002 N N . LEU A 1 127 ? -6.844 0.054 0.713 1.00 90.81 127 LEU A N 1
ATOM 1003 C CA . LEU A 1 127 ? -7.113 0.184 -0.725 1.00 90.81 127 LEU A CA 1
ATOM 1004 C C . LEU A 1 127 ? -8.401 0.985 -0.973 1.00 90.81 127 LEU A C 1
ATOM 1006 O O . LEU A 1 127 ? -8.465 1.797 -1.887 1.00 90.81 127 LEU A O 1
ATOM 1010 N N . ALA A 1 128 ? -9.402 0.839 -0.101 1.00 85.94 128 ALA A N 1
ATOM 1011 C CA . ALA A 1 128 ? -10.614 1.665 -0.101 1.00 85.94 128 ALA A CA 1
ATOM 1012 C C . ALA A 1 128 ? -10.433 3.047 0.575 1.00 85.94 128 ALA A C 1
ATOM 1014 O O . ALA A 1 128 ? -11.353 3.877 0.602 1.00 85.94 128 ALA A O 1
ATOM 1015 N N . PHE A 1 129 ? -9.263 3.315 1.160 1.00 79.81 129 PHE A N 1
ATOM 1016 C CA . PHE A 1 129 ? -8.916 4.617 1.730 1.00 79.81 129 PHE A CA 1
ATOM 1017 C C . PHE A 1 129 ? -8.467 5.611 0.647 1.00 79.81 129 PHE A C 1
ATOM 1019 O O . PHE A 1 129 ? -8.762 6.801 0.755 1.00 79.81 129 PHE A O 1
ATOM 1026 N N . ASP A 1 130 ? -7.831 5.098 -0.408 1.00 65.69 130 ASP A N 1
ATOM 1027 C CA . ASP A 1 130 ? -7.258 5.793 -1.569 1.00 65.69 130 ASP A CA 1
ATOM 1028 C C . ASP A 1 130 ? -8.058 7.019 -2.055 1.00 65.69 130 ASP A C 1
ATOM 1030 O O . ASP A 1 130 ? -7.578 8.152 -2.007 1.00 65.69 130 ASP A O 1
ATOM 1034 N N . ALA A 1 131 ? -9.347 6.827 -2.355 1.00 55.06 131 ALA A N 1
ATOM 1035 C CA . ALA A 1 131 ? -10.277 7.864 -2.818 1.00 55.06 131 ALA A CA 1
ATOM 1036 C C . ALA A 1 131 ? -10.503 9.062 -1.858 1.00 55.06 131 ALA A C 1
ATOM 1038 O O . ALA A 1 131 ? -11.324 9.936 -2.149 1.00 55.06 131 ALA A O 1
ATOM 1039 N N . ARG A 1 132 ? -9.847 9.083 -0.691 1.00 61.78 132 ARG A N 1
ATOM 1040 C CA . ARG A 1 132 ? -9.864 10.164 0.307 1.00 61.78 132 ARG A CA 1
ATOM 1041 C C . ARG A 1 132 ? -8.479 10.717 0.643 1.00 61.78 132 ARG A C 1
ATOM 1043 O O . ARG A 1 132 ? -8.422 11.705 1.373 1.00 61.78 132 ARG A O 1
ATOM 1050 N N . ILE A 1 133 ? -7.393 10.154 0.098 1.00 62.16 133 ILE A N 1
ATOM 1051 C CA . ILE A 1 133 ? -6.053 10.766 0.177 1.00 62.16 133 ILE A CA 1
ATOM 1052 C C . ILE A 1 133 ? -6.050 12.127 -0.545 1.00 62.16 133 ILE A C 1
ATOM 1054 O O . ILE A 1 133 ? -5.326 13.034 -0.152 1.00 62.16 133 ILE A O 1
ATOM 1058 N N . THR A 1 134 ? -6.969 12.318 -1.498 1.00 58.16 134 THR A N 1
ATOM 1059 C CA . THR A 1 134 ? -7.262 13.580 -2.199 1.00 58.16 134 THR A CA 1
ATOM 1060 C C . THR A 1 134 ? -7.984 14.655 -1.363 1.00 58.16 134 THR A C 1
ATOM 1062 O O . THR A 1 134 ? -8.566 15.596 -1.900 1.00 58.16 134 THR A O 1
ATOM 1065 N N . ARG A 1 135 ? -8.006 14.529 -0.032 1.00 69.88 135 ARG A N 1
ATOM 1066 C CA . ARG A 1 135 ? -8.463 15.589 0.883 1.00 69.88 135 ARG A CA 1
ATOM 1067 C C . ARG A 1 135 ? -7.250 16.291 1.495 1.00 69.88 135 ARG A C 1
ATOM 1069 O O . ARG A 1 135 ? -6.140 15.775 1.453 1.00 69.88 135 ARG A O 1
ATOM 1076 N N . ILE A 1 136 ? -7.466 17.450 2.120 1.00 71.19 136 ILE A N 1
ATOM 1077 C CA . ILE A 1 136 ? -6.426 18.135 2.902 1.00 71.19 136 ILE A CA 1
ATOM 1078 C C . ILE A 1 136 ? -6.091 17.268 4.128 1.00 71.19 136 ILE A C 1
ATOM 1080 O O . ILE A 1 136 ? -6.742 17.363 5.170 1.00 71.19 136 ILE A O 1
ATOM 1084 N N . ILE A 1 137 ? -5.102 16.387 3.978 1.00 82.00 137 ILE A N 1
ATOM 1085 C CA . ILE A 1 137 ? -4.572 15.527 5.036 1.00 82.00 137 ILE A CA 1
ATOM 1086 C C . ILE A 1 137 ? -3.328 16.205 5.634 1.00 82.00 137 ILE A C 1
ATOM 1088 O O . ILE A 1 137 ? -2.427 16.583 4.881 1.00 82.00 137 ILE A O 1
ATOM 1092 N N . PRO A 1 138 ? -3.240 16.358 6.970 1.00 88.56 138 PRO A N 1
ATOM 1093 C CA . PRO A 1 138 ? -2.032 16.849 7.629 1.00 88.56 138 PRO A CA 1
ATOM 1094 C C . PRO A 1 138 ? -0.792 16.006 7.262 1.00 88.56 138 PRO A C 1
ATOM 1096 O O . PRO A 1 138 ? -0.898 14.778 7.220 1.00 88.56 138 PRO A O 1
ATOM 1099 N N . PRO A 1 139 ? 0.393 16.602 7.020 1.00 90.19 139 PRO A N 1
ATOM 1100 C CA . PRO A 1 139 ? 1.569 15.849 6.573 1.00 90.19 139 PRO A CA 1
ATOM 1101 C C . PRO A 1 139 ? 2.000 14.704 7.505 1.00 90.19 139 PRO A C 1
ATOM 1103 O O . PRO A 1 139 ? 2.445 13.667 7.019 1.00 90.19 139 PRO A O 1
ATOM 1106 N N . ASP A 1 140 ? 1.827 14.848 8.823 1.00 90.81 140 ASP A N 1
ATOM 1107 C CA . ASP A 1 140 ? 2.098 13.790 9.809 1.00 90.81 140 ASP A CA 1
ATOM 1108 C C . ASP A 1 140 ? 1.149 12.591 9.658 1.00 90.81 140 ASP A C 1
ATOM 1110 O O . ASP A 1 140 ? 1.542 11.444 9.867 1.00 90.81 140 ASP A O 1
ATOM 1114 N N . VAL A 1 141 ? -0.093 12.849 9.248 1.00 92.06 141 VAL A N 1
ATOM 1115 C CA . VAL A 1 141 ? -1.110 11.827 8.992 1.00 92.06 141 VAL A CA 1
ATOM 1116 C C . VAL A 1 141 ? -0.870 11.135 7.647 1.00 92.06 141 VAL A C 1
ATOM 1118 O O . VAL A 1 141 ? -0.997 9.913 7.567 1.00 92.06 141 VAL A O 1
ATOM 1121 N N . LEU A 1 142 ? -0.456 11.877 6.610 1.00 93.00 142 LEU A N 1
ATOM 1122 C CA . LEU A 1 142 ? -0.066 11.298 5.317 1.00 93.00 142 LEU A CA 1
ATOM 1123 C C . LEU A 1 142 ? 1.113 10.326 5.467 1.00 93.00 142 LEU A C 1
ATOM 1125 O O . LEU A 1 142 ? 1.090 9.243 4.889 1.00 93.00 142 LEU A O 1
ATOM 1129 N N . GLU A 1 143 ? 2.106 10.673 6.285 1.00 94.62 143 GLU A N 1
ATOM 1130 C CA . GLU A 1 143 ? 3.259 9.815 6.569 1.00 94.62 143 GLU A CA 1
ATOM 1131 C C . GLU A 1 143 ? 2.833 8.459 7.161 1.00 94.62 143 GLU A C 1
ATOM 1133 O O . GLU A 1 143 ? 3.246 7.415 6.663 1.00 94.62 143 GLU A O 1
ATOM 1138 N N . ILE A 1 144 ? 1.914 8.458 8.135 1.00 95.12 144 ILE A N 1
ATOM 1139 C CA . ILE A 1 144 ? 1.356 7.240 8.756 1.00 95.12 144 ILE A CA 1
ATOM 1140 C C . ILE A 1 144 ? 0.581 6.376 7.739 1.00 95.12 144 ILE A C 1
ATOM 1142 O O . ILE A 1 144 ? 0.676 5.141 7.763 1.00 95.12 144 ILE A O 1
ATOM 1146 N N . ILE A 1 145 ? -0.182 7.012 6.838 1.00 94.69 145 ILE A N 1
ATOM 1147 C CA . ILE A 1 145 ? -0.916 6.328 5.759 1.00 94.69 145 ILE A CA 1
ATOM 1148 C C . ILE A 1 145 ? 0.067 5.651 4.801 1.00 94.69 145 ILE A C 1
ATOM 1150 O O . ILE A 1 145 ? -0.091 4.466 4.506 1.00 94.69 145 ILE A O 1
ATOM 1154 N N . LEU A 1 146 ? 1.094 6.376 4.347 1.00 94.56 146 LEU A N 1
ATOM 1155 C CA . LEU A 1 146 ? 2.092 5.867 3.408 1.00 94.56 146 LEU A CA 1
ATOM 1156 C C . LEU A 1 146 ? 2.934 4.745 4.023 1.00 94.56 146 LEU A C 1
ATOM 1158 O O . LEU A 1 146 ? 3.088 3.705 3.391 1.00 94.56 146 LEU A O 1
ATOM 1162 N N . GLU A 1 147 ? 3.411 4.889 5.263 1.00 95.25 147 GLU A N 1
ATOM 1163 C CA . GLU A 1 147 ? 4.112 3.816 5.986 1.00 95.25 147 GLU A CA 1
ATOM 1164 C C . GLU A 1 147 ? 3.289 2.523 6.034 1.00 95.25 147 GLU A C 1
ATOM 1166 O O . GLU A 1 147 ? 3.786 1.452 5.683 1.00 95.25 147 GLU A O 1
ATOM 1171 N N . SER A 1 148 ? 2.011 2.630 6.412 1.00 95.62 148 SER A N 1
ATOM 1172 C CA . SER A 1 148 ? 1.093 1.485 6.453 1.00 95.62 148 SER A CA 1
ATOM 1173 C C . SER A 1 148 ? 0.859 0.916 5.047 1.00 95.62 148 SER A C 1
ATOM 1175 O O . SER A 1 148 ? 0.850 -0.300 4.855 1.00 95.62 148 SER A O 1
ATOM 1177 N N . GLY A 1 149 ? 0.748 1.786 4.041 1.00 95.00 149 GLY A N 1
ATOM 1178 C CA . GLY A 1 149 ? 0.695 1.415 2.632 1.00 95.00 149 GLY A CA 1
ATOM 1179 C C . GLY A 1 149 ? 1.893 0.564 2.210 1.00 95.00 149 GLY A C 1
ATOM 1180 O O . GLY A 1 149 ? 1.705 -0.518 1.658 1.00 95.00 149 GLY A O 1
ATOM 1181 N N . PHE A 1 150 ? 3.124 1.003 2.485 1.00 94.00 150 PHE A N 1
ATOM 1182 C CA . PHE A 1 150 ? 4.335 0.241 2.152 1.00 94.00 150 PHE A CA 1
ATOM 1183 C C . PHE A 1 150 ? 4.474 -1.052 2.956 1.00 94.00 150 PHE A C 1
ATOM 1185 O O . PHE A 1 150 ? 4.997 -2.031 2.426 1.00 94.00 150 PHE A O 1
ATOM 1192 N N . GLN A 1 151 ? 3.991 -1.077 4.200 1.00 94.44 151 GLN A N 1
ATOM 1193 C CA . GLN A 1 151 ? 3.998 -2.270 5.044 1.00 94.44 151 GLN A CA 1
ATOM 1194 C C . GLN A 1 151 ? 3.096 -3.378 4.480 1.00 94.44 151 GLN A C 1
ATOM 1196 O O . GLN A 1 151 ? 3.546 -4.516 4.341 1.00 94.44 151 GLN A O 1
ATOM 1201 N N . TYR A 1 152 ? 1.838 -3.065 4.156 1.00 95.38 152 TYR A N 1
ATOM 1202 C CA . TYR A 1 152 ? 0.851 -4.072 3.742 1.00 95.38 152 TYR A CA 1
ATOM 1203 C C . TYR A 1 152 ? 0.779 -4.280 2.224 1.00 95.38 152 TYR A C 1
ATOM 1205 O O . TYR A 1 152 ? 0.523 -5.392 1.763 1.00 95.38 152 TYR A O 1
ATOM 1213 N N . PHE A 1 153 ? 1.065 -3.242 1.436 1.00 94.44 153 PHE A N 1
ATOM 1214 C CA . PHE A 1 153 ? 0.922 -3.237 -0.023 1.00 94.44 153 PHE A CA 1
ATOM 1215 C C . PHE A 1 153 ? 2.207 -2.842 -0.774 1.00 94.44 153 PHE A C 1
ATOM 1217 O O . PHE A 1 153 ? 2.151 -2.036 -1.716 1.00 94.44 153 PHE A O 1
ATOM 1224 N N . PRO A 1 154 ? 3.378 -3.428 -0.445 1.00 93.50 154 PRO A N 1
ATOM 1225 C CA . PRO A 1 154 ? 4.623 -3.062 -1.106 1.00 93.50 154 PRO A CA 1
ATOM 1226 C C . PRO A 1 154 ? 4.566 -3.335 -2.617 1.00 93.50 154 PRO A C 1
ATOM 1228 O O . PRO A 1 154 ? 4.953 -2.488 -3.411 1.00 93.50 154 PRO A O 1
ATOM 1231 N N . LYS A 1 155 ? 3.997 -4.473 -3.040 1.00 93.12 155 LYS A N 1
ATOM 1232 C CA . LYS A 1 155 ? 3.974 -4.906 -4.452 1.00 93.12 155 LYS A CA 1
ATOM 1233 C C . LYS A 1 155 ? 3.309 -3.925 -5.423 1.00 93.12 155 LYS A C 1
ATOM 1235 O O . LYS A 1 155 ? 3.620 -3.963 -6.609 1.00 93.12 155 LYS A O 1
ATOM 1240 N N . ILE A 1 156 ? 2.382 -3.087 -4.954 1.00 91.88 156 ILE A N 1
ATOM 1241 C CA . ILE A 1 156 ? 1.639 -2.155 -5.816 1.00 91.88 156 ILE A CA 1
ATOM 1242 C C . ILE A 1 156 ? 2.150 -0.717 -5.746 1.00 91.88 156 ILE A C 1
ATOM 1244 O O . ILE A 1 156 ? 1.748 0.077 -6.601 1.00 91.88 156 ILE A O 1
ATOM 1248 N N . GLY A 1 157 ? 3.014 -0.372 -4.784 1.00 92.38 157 GLY A N 1
ATOM 1249 C CA . GLY A 1 157 ? 3.463 1.007 -4.619 1.00 92.38 157 GLY A CA 1
ATOM 1250 C C . GLY A 1 157 ? 3.282 1.652 -3.251 1.00 92.38 157 GLY A C 1
ATOM 1251 O O . GLY A 1 157 ? 3.520 2.851 -3.163 1.00 92.38 157 GLY A O 1
ATOM 1252 N N . GLY A 1 158 ? 2.792 0.935 -2.235 1.00 91.25 158 GLY A N 1
ATOM 1253 C CA . GLY A 1 158 ? 2.415 1.537 -0.951 1.00 91.25 158 GLY A CA 1
ATOM 1254 C C . GLY A 1 158 ? 1.424 2.695 -1.080 1.00 91.25 158 GLY A C 1
ATOM 1255 O O . GLY A 1 158 ? 1.633 3.764 -0.520 1.00 91.25 158 GLY A O 1
ATOM 1256 N N . LEU A 1 159 ? 0.361 2.474 -1.859 1.00 92.62 159 LEU A N 1
ATOM 1257 C CA . LEU A 1 159 ? -0.691 3.437 -2.223 1.00 92.62 159 LEU A CA 1
ATOM 1258 C C . LEU A 1 159 ? -0.261 4.588 -3.163 1.00 92.62 159 LEU A C 1
ATOM 1260 O O . LEU A 1 159 ? -1.107 5.067 -3.906 1.00 92.62 159 LEU A O 1
ATOM 1264 N N . LEU A 1 160 ? 1.024 4.976 -3.237 1.00 93.12 160 LEU A N 1
ATOM 1265 C CA . LEU A 1 160 ? 1.488 6.113 -4.066 1.00 93.12 160 LEU A CA 1
ATOM 1266 C C . LEU A 1 160 ? 1.061 6.067 -5.540 1.00 93.12 160 LEU A C 1
ATOM 1268 O O . LEU A 1 160 ? 0.815 7.104 -6.143 1.00 93.12 160 LEU A O 1
ATOM 1272 N N . PHE A 1 161 ? 1.031 4.879 -6.137 1.00 92.75 161 PHE A N 1
ATOM 1273 C CA . PHE A 1 161 ? 0.752 4.705 -7.565 1.00 92.75 161 PHE A CA 1
ATOM 1274 C C . PHE A 1 161 ? -0.595 4.015 -7.807 1.00 92.75 161 PHE A C 1
ATOM 1276 O O . PHE A 1 161 ? -0.733 3.223 -8.747 1.00 92.75 161 PHE A O 1
ATOM 1283 N N . LEU A 1 162 ? -1.555 4.248 -6.910 1.00 90.69 162 LEU A N 1
ATOM 1284 C CA . LEU A 1 162 ? -2.964 4.000 -7.182 1.00 90.69 162 LEU A CA 1
ATOM 1285 C C . LEU A 1 162 ? -3.544 5.164 -8.010 1.00 90.69 162 LEU A C 1
ATOM 1287 O O . LEU A 1 162 ? -3.080 6.302 -7.862 1.00 90.69 162 LEU A O 1
ATOM 1291 N N . PRO A 1 163 ? -4.501 4.891 -8.915 1.00 88.81 163 PRO A N 1
ATOM 1292 C CA . PRO A 1 163 ? -5.211 5.929 -9.651 1.00 88.81 163 PRO A CA 1
ATOM 1293 C C . PRO A 1 163 ? -6.219 6.620 -8.730 1.00 88.81 163 PRO A C 1
ATOM 1295 O O . PRO A 1 163 ? -7.006 5.959 -8.056 1.00 88.81 163 PRO A O 1
ATOM 1298 N N . THR A 1 164 ? -6.237 7.951 -8.731 1.00 85.25 164 THR A N 1
ATOM 1299 C CA . THR A 1 164 ? -7.272 8.695 -8.005 1.00 85.25 164 THR A CA 1
ATOM 1300 C C . THR A 1 164 ? -8.627 8.608 -8.727 1.00 85.25 164 THR A C 1
ATOM 1302 O O . THR A 1 164 ? -8.759 8.006 -9.793 1.00 85.25 164 THR A O 1
ATOM 1305 N N . ARG A 1 165 ? -9.669 9.226 -8.152 1.00 79.69 165 ARG A N 1
ATOM 1306 C CA . ARG A 1 165 ? -10.972 9.384 -8.831 1.00 79.69 165 ARG A CA 1
ATOM 1307 C C . ARG A 1 165 ? -10.920 10.317 -10.040 1.00 79.69 165 ARG A C 1
ATOM 1309 O O . ARG A 1 165 ? -11.832 10.274 -10.859 1.00 79.69 165 ARG A O 1
ATOM 1316 N N . GLU A 1 166 ? -9.912 11.178 -10.109 1.00 75.25 166 GLU A N 1
ATOM 1317 C CA . GLU A 1 166 ? -9.647 12.013 -11.271 1.00 75.25 166 GLU A CA 1
ATOM 1318 C C . GLU A 1 166 ? -8.825 11.165 -12.243 1.00 75.25 166 GLU A C 1
ATOM 1320 O O . GLU A 1 166 ? -7.724 10.708 -11.919 1.00 75.25 166 GLU A O 1
ATOM 1325 N N . GLU A 1 167 ? -9.410 10.869 -13.406 1.00 67.62 167 GLU A N 1
ATOM 1326 C CA . GLU A 1 167 ? -8.797 9.972 -14.383 1.00 67.62 167 GLU A CA 1
ATOM 1327 C C . GLU A 1 167 ? -7.388 10.460 -14.758 1.00 67.62 167 GLU A C 1
ATOM 1329 O O . GLU A 1 167 ? -7.136 11.657 -14.893 1.00 67.62 167 GLU A O 1
ATOM 1334 N N . TYR A 1 168 ? -6.464 9.512 -14.935 1.00 70.88 168 TYR A N 1
ATOM 1335 C CA . TYR A 1 168 ? -5.058 9.738 -15.303 1.00 70.88 168 TYR A CA 1
ATOM 1336 C C . TYR A 1 168 ? -4.143 10.387 -14.242 1.00 70.88 168 TYR A C 1
ATOM 1338 O O . TYR A 1 168 ? -2.949 10.517 -14.506 1.00 70.88 168 TYR A O 1
ATOM 1346 N N . VAL A 1 169 ? -4.631 10.711 -13.037 1.00 86.62 169 VAL A N 1
ATOM 1347 C CA . VAL A 1 169 ? -3.810 11.257 -11.934 1.00 86.62 169 VAL A CA 1
ATOM 1348 C C . VAL A 1 169 ? -3.556 10.183 -10.868 1.00 86.62 169 VAL A C 1
ATOM 1350 O O . VAL A 1 169 ? -4.507 9.586 -10.355 1.00 86.62 169 VAL A O 1
ATOM 1353 N N . THR A 1 170 ? -2.292 9.923 -10.502 1.00 90.88 170 THR A N 1
ATOM 1354 C CA . THR A 1 170 ? -1.959 9.019 -9.381 1.00 90.88 170 THR A CA 1
ATOM 1355 C C . THR A 1 170 ? -1.966 9.746 -8.036 1.00 90.88 170 THR A C 1
ATOM 1357 O O . THR A 1 170 ? -1.845 10.971 -7.975 1.00 90.88 170 THR A O 1
ATOM 1360 N N . VAL A 1 171 ? -2.048 8.999 -6.928 1.00 92.00 171 VAL A N 1
ATOM 1361 C CA . VAL A 1 171 ? -1.900 9.573 -5.575 1.00 92.00 171 VAL A CA 1
ATOM 1362 C C . VAL A 1 171 ? -0.604 10.380 -5.448 1.00 92.00 171 VAL A C 1
ATOM 1364 O O . VAL A 1 171 ? -0.623 11.456 -4.855 1.00 92.00 171 VAL A O 1
ATOM 1367 N N . LEU A 1 172 ? 0.506 9.904 -6.027 1.00 93.94 172 LEU A N 1
ATOM 1368 C CA . LEU A 1 172 ? 1.794 10.597 -6.030 1.00 93.94 172 LEU A CA 1
ATOM 1369 C C . LEU A 1 172 ? 1.719 11.956 -6.737 1.00 93.94 172 LEU A C 1
ATOM 1371 O O . LEU A 1 172 ? 2.230 12.935 -6.195 1.00 93.94 172 LEU A O 1
ATOM 1375 N N . ASP A 1 173 ? 1.078 12.024 -7.908 1.00 92.75 173 ASP A N 1
ATOM 1376 C CA . ASP A 1 173 ? 0.896 13.283 -8.640 1.00 92.75 173 ASP A CA 1
ATOM 1377 C C . ASP A 1 173 ? 0.090 14.280 -7.789 1.00 92.75 173 ASP A C 1
ATOM 1379 O O . ASP A 1 173 ? 0.527 15.412 -7.568 1.00 92.75 173 ASP A O 1
ATOM 1383 N N . TYR A 1 174 ? -1.031 13.824 -7.213 1.00 90.81 174 TYR A N 1
ATOM 1384 C CA . TYR A 1 174 ? -1.906 14.646 -6.374 1.00 90.81 174 TYR A CA 1
ATOM 1385 C C . TYR A 1 174 ? -1.194 15.197 -5.125 1.00 90.81 174 TYR A C 1
ATOM 1387 O O . TYR A 1 174 ? -1.278 16.393 -4.822 1.00 90.81 174 TYR A O 1
ATOM 1395 N N . ILE A 1 175 ? -0.471 14.353 -4.376 1.00 92.12 175 ILE A N 1
ATOM 1396 C CA . ILE A 1 175 ? 0.226 14.804 -3.159 1.00 92.12 175 ILE A CA 1
ATOM 1397 C C . ILE A 1 175 ? 1.427 15.702 -3.487 1.00 92.12 175 ILE A C 1
ATOM 1399 O O . ILE A 1 175 ? 1.731 16.601 -2.705 1.00 92.12 175 ILE A O 1
ATOM 1403 N N . ILE A 1 176 ? 2.079 15.522 -4.644 1.00 94.06 176 ILE A N 1
ATOM 1404 C CA . ILE A 1 176 ? 3.133 16.430 -5.121 1.00 94.06 176 ILE A CA 1
ATOM 1405 C C . ILE A 1 176 ? 2.547 17.791 -5.508 1.00 94.06 176 ILE A C 1
ATOM 1407 O O . ILE A 1 176 ? 3.123 18.811 -5.130 1.00 94.06 176 ILE A O 1
ATOM 1411 N N . GLN A 1 177 ? 1.400 17.824 -6.192 1.00 91.69 177 GLN A N 1
ATOM 1412 C CA . GLN A 1 177 ? 0.689 19.063 -6.521 1.00 91.69 177 GLN A CA 1
ATOM 1413 C C . GLN A 1 177 ? 0.218 19.808 -5.260 1.00 91.69 177 GLN A C 1
ATOM 1415 O O . GLN A 1 177 ? 0.296 21.032 -5.202 1.00 91.69 177 GLN A O 1
ATOM 1420 N N . THR A 1 178 ? -0.236 19.073 -4.240 1.00 90.69 178 THR A N 1
ATOM 1421 C CA . THR A 1 178 ? -0.830 19.646 -3.019 1.00 90.69 178 THR A CA 1
ATOM 1422 C C . THR A 1 178 ? 0.206 20.087 -1.983 1.00 90.69 178 THR A C 1
ATOM 1424 O O . THR A 1 178 ? 0.060 21.147 -1.379 1.00 90.69 178 THR A O 1
ATOM 1427 N N . LEU A 1 179 ? 1.241 19.275 -1.735 1.00 92.38 179 LEU A N 1
ATOM 1428 C CA . LEU A 1 179 ? 2.218 19.502 -0.658 1.00 92.38 179 LEU A CA 1
ATOM 1429 C C . LEU A 1 179 ? 3.609 19.905 -1.164 1.00 92.38 179 LEU A C 1
ATOM 1431 O O . LEU A 1 179 ? 4.465 20.267 -0.357 1.00 92.38 179 LEU A O 1
ATOM 1435 N N . GLY A 1 180 ? 3.849 19.859 -2.474 1.00 95.06 180 GLY A N 1
ATOM 1436 C CA . GLY A 1 180 ? 5.140 20.152 -3.084 1.00 95.06 180 GLY A CA 1
ATOM 1437 C C . GLY A 1 180 ? 6.087 18.949 -3.102 1.00 95.06 180 GLY A C 1
ATOM 1438 O O . GLY A 1 180 ? 6.234 18.203 -2.130 1.00 95.06 180 GLY A O 1
ATOM 1439 N N . GLN A 1 181 ? 6.788 18.794 -4.225 1.00 96.06 181 GLN A N 1
ATOM 1440 C CA . GLN A 1 181 ? 7.690 17.675 -4.509 1.00 96.06 181 GLN A CA 1
ATOM 1441 C C . GLN A 1 181 ? 8.731 17.419 -3.404 1.00 96.06 181 GLN A C 1
ATOM 1443 O O . GLN A 1 181 ? 8.944 16.276 -3.003 1.00 96.06 181 GLN A O 1
ATOM 1448 N N . GLU A 1 182 ? 9.382 18.470 -2.899 1.00 96.38 182 GLU A N 1
ATOM 1449 C CA . GLU A 1 182 ? 10.435 18.340 -1.886 1.00 96.38 182 GLU A CA 1
ATOM 1450 C C . GLU A 1 182 ? 9.905 17.782 -0.556 1.00 96.38 182 GLU A C 1
ATOM 1452 O O . GLU A 1 182 ? 10.520 16.882 0.022 1.00 96.38 182 GLU A O 1
ATOM 1457 N N . ASN A 1 183 ? 8.735 18.244 -0.105 1.00 95.62 183 ASN A N 1
ATOM 1458 C CA . ASN A 1 183 ? 8.113 17.778 1.134 1.00 95.62 183 ASN A CA 1
ATOM 1459 C C . ASN A 1 183 ? 7.764 16.287 1.059 1.00 95.62 183 ASN A C 1
ATOM 1461 O O . ASN A 1 183 ? 8.073 15.533 1.984 1.00 95.62 183 ASN A O 1
ATOM 1465 N N . ILE A 1 184 ? 7.203 15.839 -0.070 1.00 96.06 184 ILE A N 1
ATOM 1466 C CA . ILE A 1 184 ? 6.901 14.422 -0.313 1.00 96.06 184 ILE A CA 1
ATOM 1467 C C . ILE A 1 184 ? 8.179 13.579 -0.328 1.00 96.06 184 ILE A C 1
ATOM 1469 O O . ILE A 1 184 ? 8.236 12.533 0.311 1.00 96.06 184 ILE A O 1
ATOM 1473 N N . LEU A 1 185 ? 9.250 14.036 -0.976 1.00 96.00 185 LEU A N 1
ATOM 1474 C CA . LEU A 1 185 ? 10.518 13.300 -1.011 1.00 96.00 185 LEU A CA 1
ATOM 1475 C C . LEU A 1 185 ? 11.227 13.259 0.345 1.00 96.00 185 LEU A C 1
ATOM 1477 O O . LEU A 1 185 ? 11.878 12.265 0.661 1.00 96.00 185 LEU A O 1
ATOM 1481 N N . ASN A 1 186 ? 11.110 14.313 1.152 1.00 95.94 186 ASN A N 1
ATOM 1482 C CA . ASN A 1 186 ? 11.613 14.346 2.525 1.00 95.94 186 ASN A CA 1
ATOM 1483 C C . ASN A 1 186 ? 10.779 13.452 3.459 1.00 95.94 186 ASN A C 1
ATOM 1485 O O . ASN A 1 186 ? 11.329 12.850 4.378 1.00 95.94 186 ASN A O 1
ATOM 1489 N N . MET A 1 187 ? 9.476 13.299 3.209 1.00 95.75 187 MET A N 1
ATOM 1490 C CA . MET A 1 187 ? 8.629 12.306 3.876 1.00 95.75 187 MET A CA 1
ATOM 1491 C C . MET A 1 187 ? 9.021 10.879 3.475 1.00 95.75 187 MET A C 1
ATOM 1493 O O . MET A 1 187 ? 9.380 10.081 4.334 1.00 95.75 187 MET A O 1
ATOM 1497 N N . LEU A 1 188 ? 9.080 10.576 2.176 1.00 96.19 188 LEU A N 1
ATOM 1498 C CA . LEU A 1 188 ? 9.480 9.257 1.675 1.00 96.19 188 LEU A CA 1
ATOM 1499 C C . LEU A 1 188 ? 10.907 8.867 2.095 1.00 96.19 188 LEU A C 1
ATOM 1501 O O . LEU A 1 188 ? 11.174 7.691 2.299 1.00 96.19 188 LEU A O 1
ATOM 1505 N N . HIS A 1 189 ? 11.818 9.824 2.292 1.00 93.81 189 HIS A N 1
ATOM 1506 C CA . HIS A 1 189 ? 13.162 9.561 2.826 1.00 93.81 189 HIS A CA 1
ATOM 1507 C C . HIS A 1 189 ? 13.197 9.247 4.331 1.00 93.81 189 HIS A C 1
ATOM 1509 O O . HIS A 1 189 ? 14.162 8.652 4.799 1.00 93.81 189 HIS A O 1
ATOM 1515 N N . ARG A 1 190 ? 12.158 9.608 5.094 1.00 94.19 190 ARG A N 1
ATOM 1516 C CA . ARG A 1 190 ? 11.996 9.178 6.495 1.00 94.19 190 ARG A CA 1
ATOM 1517 C C . ARG A 1 190 ? 11.367 7.786 6.585 1.00 94.19 190 ARG A C 1
ATOM 1519 O O . ARG A 1 190 ? 11.765 6.999 7.436 1.00 94.19 190 ARG A O 1
ATOM 1526 N N . ILE A 1 191 ? 10.461 7.468 5.658 1.00 93.94 191 ILE A N 1
ATOM 1527 C CA . ILE A 1 191 ? 9.821 6.150 5.527 1.00 93.94 191 ILE A CA 1
ATOM 1528 C C . ILE A 1 191 ? 10.810 5.093 5.003 1.00 93.94 191 ILE A C 1
ATOM 1530 O O . ILE A 1 191 ? 10.899 3.987 5.538 1.00 93.94 191 ILE A O 1
ATOM 1534 N N . PHE A 1 192 ? 11.563 5.414 3.948 1.00 92.94 192 PHE A N 1
ATOM 1535 C CA . PHE A 1 192 ? 12.482 4.481 3.303 1.00 92.94 192 PHE A CA 1
ATOM 1536 C C . PHE A 1 192 ? 13.903 4.582 3.855 1.00 92.94 192 PHE A C 1
ATOM 1538 O O . PHE A 1 192 ? 14.595 5.581 3.665 1.00 92.94 192 PHE A O 1
ATOM 1545 N N . THR A 1 193 ? 14.391 3.485 4.427 1.00 86.94 193 THR A N 1
ATOM 1546 C CA . THR A 1 193 ? 15.801 3.325 4.805 1.00 86.94 193 THR A CA 1
ATOM 1547 C C . THR A 1 193 ? 16.524 2.411 3.808 1.00 86.94 193 THR A C 1
ATOM 1549 O O . THR A 1 193 ? 15.883 1.551 3.210 1.00 86.94 193 THR A O 1
ATOM 1552 N N . PRO A 1 194 ? 17.862 2.477 3.666 1.00 85.31 194 PRO A N 1
ATOM 1553 C CA . PRO A 1 194 ? 18.609 1.512 2.847 1.00 85.31 194 PRO A CA 1
ATOM 1554 C C . PRO A 1 194 ? 18.476 0.045 3.300 1.00 85.31 194 PRO A C 1
ATOM 1556 O O . PRO A 1 194 ? 18.856 -0.856 2.559 1.00 85.31 194 PRO A O 1
ATOM 1559 N N . ALA A 1 195 ? 17.962 -0.197 4.514 1.00 86.56 195 ALA A N 1
ATOM 1560 C CA . ALA A 1 195 ? 17.632 -1.524 5.029 1.00 86.56 195 ALA A CA 1
ATOM 1561 C C . ALA A 1 195 ? 16.232 -2.008 4.603 1.00 86.56 195 ALA A C 1
ATOM 1563 O O . ALA A 1 195 ? 15.960 -3.208 4.653 1.00 86.56 195 ALA A O 1
ATOM 1564 N N . CYS A 1 196 ? 15.336 -1.110 4.171 1.00 80.88 196 CYS A N 1
ATOM 1565 C CA . CYS A 1 196 ? 14.088 -1.524 3.549 1.00 80.88 196 CYS A CA 1
ATOM 1566 C C . CYS A 1 196 ? 14.390 -1.986 2.114 1.00 80.88 196 CYS A C 1
ATOM 1568 O O . CYS A 1 196 ? 14.837 -1.216 1.264 1.00 80.88 196 CYS A O 1
ATOM 1570 N N . ASN A 1 197 ? 14.143 -3.267 1.828 1.00 88.06 197 ASN A N 1
ATOM 1571 C CA . ASN A 1 197 ? 14.304 -3.851 0.491 1.00 88.06 197 ASN A CA 1
ATOM 1572 C C . ASN A 1 197 ? 13.154 -3.432 -0.445 1.00 88.06 197 ASN A C 1
ATOM 1574 O O . ASN A 1 197 ? 12.577 -4.261 -1.146 1.00 88.06 197 ASN A O 1
ATOM 1578 N N . TYR A 1 198 ? 12.772 -2.154 -0.409 1.00 92.25 198 TYR A N 1
ATOM 1579 C CA . TYR A 1 198 ? 11.614 -1.636 -1.112 1.00 92.25 198 TYR A CA 1
ATOM 1580 C C . TYR A 1 198 ? 11.995 -1.073 -2.496 1.00 92.25 198 TYR A C 1
ATOM 1582 O O . TYR A 1 198 ? 12.729 -0.082 -2.572 1.00 92.25 198 TYR A O 1
ATOM 1590 N N . PRO A 1 199 ? 11.506 -1.658 -3.606 1.00 94.88 199 PRO A N 1
ATOM 1591 C CA . PRO A 1 199 ? 11.925 -1.327 -4.969 1.00 94.88 199 PRO A CA 1
ATOM 1592 C C . PRO A 1 199 ? 11.239 -0.052 -5.498 1.00 94.88 199 PRO A C 1
ATOM 1594 O O . PRO A 1 199 ? 10.578 -0.065 -6.537 1.00 94.88 199 PRO A O 1
ATOM 1597 N N . ILE A 1 200 ? 11.374 1.078 -4.789 1.00 95.88 200 ILE A N 1
ATOM 1598 C CA . ILE A 1 200 ? 10.684 2.334 -5.138 1.00 95.88 200 ILE A CA 1
ATOM 1599 C C . ILE A 1 200 ? 10.976 2.783 -6.576 1.00 95.88 200 ILE A C 1
ATOM 1601 O O . ILE A 1 200 ? 10.055 3.194 -7.277 1.00 95.88 200 ILE A O 1
ATOM 1605 N N . LEU A 1 201 ? 12.220 2.653 -7.055 1.00 95.44 201 LEU A N 1
ATOM 1606 C CA . LEU A 1 201 ? 12.574 3.057 -8.420 1.00 95.44 201 LEU A CA 1
ATOM 1607 C C . LEU A 1 201 ? 11.883 2.197 -9.485 1.00 95.44 201 LEU A C 1
ATOM 1609 O O . LEU A 1 201 ? 11.484 2.740 -10.511 1.00 95.44 201 LEU A O 1
ATOM 1613 N N . HIS A 1 202 ? 11.676 0.898 -9.244 1.00 95.38 202 HIS A N 1
ATOM 1614 C CA . HIS A 1 202 ? 10.923 0.034 -10.160 1.00 95.38 202 HIS A CA 1
ATOM 1615 C C . HIS A 1 202 ? 9.486 0.537 -10.306 1.00 95.38 202 HIS A C 1
ATOM 1617 O O . HIS A 1 202 ? 8.982 0.628 -11.421 1.00 95.38 202 HIS A O 1
ATOM 1623 N N . HIS A 1 203 ? 8.844 0.936 -9.206 1.00 95.06 203 HIS A N 1
ATOM 1624 C CA . HIS A 1 203 ? 7.493 1.498 -9.251 1.00 95.06 203 HIS A CA 1
ATOM 1625 C C . HIS A 1 203 ? 7.447 2.886 -9.907 1.00 95.06 203 HIS A C 1
ATOM 1627 O O . HIS A 1 203 ? 6.587 3.119 -10.752 1.00 95.06 203 HIS A O 1
ATOM 1633 N N . VAL A 1 204 ? 8.394 3.782 -9.605 1.00 95.50 204 VAL A N 1
ATOM 1634 C CA . VAL A 1 204 ? 8.459 5.115 -10.234 1.00 95.50 204 VAL A CA 1
ATOM 1635 C C . VAL A 1 204 ? 8.646 5.002 -11.746 1.00 95.50 204 VAL A C 1
ATOM 1637 O O . VAL A 1 204 ? 7.888 5.603 -12.496 1.00 95.50 204 VAL A O 1
ATOM 1640 N N . LEU A 1 205 ? 9.608 4.206 -12.221 1.00 93.25 205 LEU A N 1
ATOM 1641 C CA . LEU A 1 205 ? 9.904 4.098 -13.655 1.00 93.25 205 LEU A CA 1
ATOM 1642 C C . LEU A 1 205 ? 8.804 3.405 -14.468 1.00 93.25 205 LEU A C 1
ATOM 1644 O O . LEU A 1 205 ? 8.729 3.603 -15.678 1.00 93.25 205 LEU A O 1
ATOM 1648 N N . THR A 1 206 ? 7.970 2.587 -13.825 1.00 91.62 206 THR A N 1
ATOM 1649 C CA . THR A 1 206 ? 6.868 1.881 -14.494 1.00 91.62 206 THR A CA 1
ATOM 1650 C C . THR A 1 206 ? 5.541 2.631 -14.409 1.00 91.62 206 THR A C 1
ATOM 1652 O O . THR A 1 206 ? 4.745 2.521 -15.336 1.00 91.62 206 THR A O 1
ATOM 1655 N N . LYS A 1 207 ? 5.298 3.403 -13.338 1.00 91.50 207 LYS A N 1
ATOM 1656 C CA . LYS A 1 207 ? 3.991 4.031 -13.067 1.00 91.50 207 LYS A CA 1
ATOM 1657 C C . LYS A 1 207 ? 3.975 5.563 -13.034 1.00 91.50 207 LYS A C 1
ATOM 1659 O O . LYS A 1 207 ? 2.923 6.132 -13.290 1.00 91.50 207 LYS A O 1
ATOM 1664 N N . ALA A 1 208 ? 5.088 6.227 -12.723 1.00 93.06 208 ALA A N 1
ATOM 1665 C CA . ALA A 1 208 ? 5.183 7.693 -12.705 1.00 93.06 208 ALA A CA 1
ATOM 1666 C C . ALA A 1 208 ? 6.576 8.185 -13.166 1.00 93.06 208 ALA A C 1
ATOM 1668 O O . ALA A 1 208 ? 7.306 8.847 -12.412 1.00 93.06 208 ALA A O 1
ATOM 1669 N N . PRO A 1 209 ? 7.008 7.827 -14.392 1.00 92.19 209 PRO A N 1
ATOM 1670 C CA . PRO A 1 209 ? 8.387 8.021 -14.823 1.00 92.19 209 PRO A CA 1
ATOM 1671 C C . PRO A 1 209 ? 8.759 9.495 -15.059 1.00 92.19 209 PRO A C 1
ATOM 1673 O O . PRO A 1 209 ? 9.947 9.807 -15.153 1.00 92.19 209 PRO A O 1
ATOM 1676 N N . GLN A 1 210 ? 7.795 10.421 -15.060 1.00 92.00 210 GLN A N 1
ATOM 1677 C CA . GLN A 1 210 ? 8.039 11.864 -14.970 1.00 92.00 210 GLN A CA 1
ATOM 1678 C C . GLN A 1 210 ? 8.924 12.229 -13.762 1.00 92.00 210 GLN A C 1
ATOM 1680 O O . GLN A 1 210 ? 9.791 13.096 -13.866 1.00 92.00 210 GLN A O 1
ATOM 1685 N N . TYR A 1 211 ? 8.818 11.492 -12.649 1.00 94.50 211 TYR A N 1
ATOM 1686 C CA . TYR A 1 211 ? 9.615 11.730 -11.441 1.00 94.50 211 TYR A CA 1
ATOM 1687 C C . TYR A 1 211 ? 10.945 10.952 -11.389 1.00 94.50 211 TYR A C 1
ATOM 1689 O O . TYR A 1 211 ? 11.672 11.039 -10.392 1.00 94.50 211 TYR A O 1
ATOM 1697 N N . LYS A 1 212 ? 11.314 10.218 -12.456 1.00 93.50 212 LYS A N 1
ATOM 1698 C CA . LYS A 1 212 ? 12.484 9.312 -12.503 1.00 93.50 212 LYS A CA 1
ATOM 1699 C C . LYS A 1 212 ? 13.777 9.931 -11.972 1.00 93.50 212 LYS A C 1
ATOM 1701 O O . LYS A 1 212 ? 14.484 9.308 -11.182 1.00 93.50 212 LYS A O 1
ATOM 1706 N N . MET A 1 213 ? 14.091 11.153 -12.407 1.00 93.56 213 MET A N 1
ATOM 1707 C CA . MET A 1 213 ? 15.380 11.800 -12.153 1.00 93.56 213 MET A CA 1
ATOM 1708 C C . MET A 1 213 ? 15.519 12.123 -10.669 1.00 93.56 213 MET A C 1
ATOM 1710 O O . MET A 1 213 ? 16.525 11.799 -10.042 1.00 93.56 213 MET A O 1
ATOM 1714 N N . ILE A 1 214 ? 14.461 12.696 -10.106 1.00 96.06 214 ILE A N 1
ATOM 1715 C CA . ILE A 1 214 ? 14.421 13.179 -8.734 1.00 96.06 214 ILE A CA 1
ATOM 1716 C C . ILE A 1 214 ? 14.397 12.003 -7.747 1.00 96.06 214 ILE A C 1
ATOM 1718 O O . ILE A 1 214 ? 15.145 12.002 -6.770 1.00 96.06 214 ILE A O 1
ATOM 1722 N N . PHE A 1 215 ? 13.623 10.947 -8.026 1.00 96.06 215 PHE A N 1
ATOM 1723 C CA . PHE A 1 215 ? 13.662 9.730 -7.209 1.00 96.06 215 PHE A CA 1
ATOM 1724 C C . PHE A 1 215 ? 15.011 9.006 -7.306 1.00 96.06 215 PHE A C 1
ATOM 1726 O O . PHE A 1 215 ? 15.511 8.541 -6.286 1.00 96.06 215 PHE A O 1
ATOM 1733 N N . THR A 1 216 ? 15.646 8.957 -8.483 1.00 94.12 216 THR A N 1
ATOM 1734 C CA . THR A 1 216 ? 16.988 8.360 -8.635 1.00 94.12 216 THR A CA 1
ATOM 1735 C C . THR A 1 216 ? 18.041 9.134 -7.832 1.00 94.12 216 THR A C 1
ATOM 1737 O O . THR A 1 216 ? 18.902 8.522 -7.205 1.00 94.12 216 THR A O 1
ATOM 1740 N N . GLN A 1 217 ? 17.944 10.468 -7.783 1.00 94.88 217 GLN A N 1
ATOM 1741 C CA . GLN A 1 217 ? 18.803 11.320 -6.951 1.00 94.88 217 GLN A CA 1
ATOM 1742 C C . GLN A 1 217 ? 18.535 11.146 -5.445 1.00 94.88 217 GLN A C 1
ATOM 1744 O O . GLN A 1 217 ? 19.479 11.124 -4.658 1.00 94.88 217 GLN A O 1
ATOM 1749 N N . LYS A 1 218 ? 17.268 11.004 -5.027 1.00 96.31 218 LYS A N 1
ATOM 1750 C CA . LYS A 1 218 ? 16.881 10.878 -3.608 1.00 96.31 218 LYS A CA 1
ATOM 1751 C C . LYS A 1 218 ? 17.091 9.468 -3.035 1.00 96.31 218 LYS A C 1
ATOM 1753 O O . LYS A 1 218 ? 17.371 9.328 -1.844 1.00 96.31 218 LYS A O 1
ATOM 1758 N N . PHE A 1 219 ? 16.977 8.434 -3.871 1.00 95.81 219 PHE A N 1
ATOM 1759 C CA . PHE A 1 219 ? 17.034 7.017 -3.490 1.00 95.81 219 PHE A CA 1
ATOM 1760 C C . PHE A 1 219 ? 18.044 6.206 -4.334 1.00 95.81 219 PHE A C 1
ATOM 1762 O O . PHE A 1 219 ? 17.696 5.143 -4.853 1.00 95.81 219 PHE A O 1
ATOM 1769 N N . PRO A 1 220 ? 19.316 6.637 -4.469 1.00 95.06 220 PRO A N 1
ATOM 1770 C CA . PRO A 1 220 ? 20.286 5.983 -5.357 1.00 95.06 220 PRO A CA 1
ATOM 1771 C C . PRO A 1 220 ? 20.606 4.536 -4.945 1.00 95.06 220 PRO A C 1
ATOM 1773 O O . PRO A 1 220 ? 20.971 3.709 -5.780 1.00 95.06 220 PRO A O 1
ATOM 1776 N N . TRP A 1 221 ? 20.431 4.196 -3.664 1.00 94.75 221 TRP A N 1
ATOM 1777 C CA . TRP A 1 221 ? 20.588 2.834 -3.147 1.00 94.75 221 TRP A CA 1
ATOM 1778 C C . TRP A 1 221 ? 19.557 1.854 -3.731 1.00 94.75 221 TRP A C 1
ATOM 1780 O O . TRP A 1 221 ? 19.890 0.691 -3.966 1.00 94.75 221 TRP A O 1
ATOM 1790 N N . ALA A 1 222 ? 18.343 2.322 -4.043 1.00 95.38 222 ALA A N 1
ATOM 1791 C CA . ALA A 1 222 ? 17.261 1.483 -4.552 1.00 95.38 222 ALA A CA 1
ATOM 1792 C C . ALA A 1 222 ? 17.528 0.952 -5.974 1.00 95.38 222 ALA A C 1
ATOM 1794 O O . ALA A 1 222 ? 16.909 -0.024 -6.388 1.00 95.38 222 ALA A O 1
ATOM 1795 N N . TYR A 1 223 ? 18.505 1.514 -6.700 1.00 93.38 223 TYR A N 1
ATOM 1796 C CA . TYR A 1 223 ? 18.921 1.039 -8.027 1.00 93.38 223 TYR A CA 1
ATOM 1797 C C . TYR A 1 223 ? 19.394 -0.425 -8.017 1.00 93.38 223 TYR A C 1
ATOM 1799 O O . TYR A 1 223 ? 19.221 -1.156 -8.991 1.00 93.38 223 TYR A O 1
ATOM 1807 N N . LYS A 1 224 ? 20.007 -0.856 -6.906 1.00 93.44 224 LYS A N 1
ATOM 1808 C CA . LYS A 1 224 ? 20.540 -2.217 -6.729 1.00 93.44 224 LYS A CA 1
ATOM 1809 C C . LYS A 1 224 ? 19.496 -3.217 -6.235 1.00 93.44 224 LYS A C 1
ATOM 1811 O O . LYS A 1 224 ? 19.794 -4.409 -6.183 1.00 93.44 224 LYS A O 1
ATOM 1816 N N . LEU A 1 225 ? 18.312 -2.747 -5.845 1.00 95.62 225 LEU A N 1
ATOM 1817 C CA . LEU A 1 225 ? 17.243 -3.626 -5.403 1.00 95.62 225 LEU A CA 1
ATOM 1818 C C . LEU A 1 225 ? 16.638 -4.388 -6.578 1.00 95.62 225 LEU A C 1
ATOM 1820 O O . LEU A 1 225 ? 16.844 -4.082 -7.757 1.00 95.62 225 LEU A O 1
ATOM 1824 N N . LYS A 1 226 ? 15.871 -5.405 -6.217 1.00 95.25 226 LYS A N 1
ATOM 1825 C CA . LYS A 1 226 ? 15.042 -6.164 -7.136 1.00 95.25 226 LYS A CA 1
ATOM 1826 C C . LYS A 1 226 ? 13.586 -5.987 -6.755 1.00 95.25 226 LYS A C 1
ATOM 1828 O O . LYS A 1 226 ? 13.290 -5.760 -5.583 1.00 95.25 226 LYS A O 1
ATOM 1833 N N . ASP A 1 227 ? 12.695 -6.094 -7.731 1.00 94.69 227 ASP A N 1
ATOM 1834 C CA . ASP A 1 227 ? 11.269 -6.118 -7.431 1.00 94.69 227 ASP A CA 1
ATOM 1835 C C . ASP A 1 227 ? 10.837 -7.448 -6.790 1.00 94.69 227 ASP A C 1
ATOM 1837 O O . ASP A 1 227 ? 11.626 -8.374 -6.573 1.00 94.69 227 ASP A O 1
ATOM 1841 N N . HIS A 1 228 ? 9.544 -7.537 -6.489 1.00 92.19 228 HIS A N 1
ATOM 1842 C CA . HIS A 1 228 ? 8.911 -8.725 -5.927 1.00 92.19 228 HIS A CA 1
ATOM 1843 C C . HIS A 1 228 ? 8.898 -9.937 -6.880 1.00 92.19 228 HIS A C 1
ATOM 1845 O O . HIS A 1 228 ? 8.560 -11.036 -6.447 1.00 92.19 228 HIS A O 1
ATOM 1851 N N . GLU A 1 229 ? 9.287 -9.747 -8.143 1.00 94.06 229 GLU A N 1
ATOM 1852 C CA . GLU A 1 229 ? 9.472 -10.776 -9.169 1.00 94.06 229 GLU A CA 1
ATOM 1853 C C . GLU A 1 229 ? 10.966 -11.088 -9.405 1.00 94.06 229 GLU A C 1
ATOM 1855 O O . GLU A 1 229 ? 11.329 -11.788 -10.351 1.00 94.06 229 GLU A O 1
ATOM 1860 N N . ASN A 1 230 ? 11.854 -10.618 -8.512 1.00 95.25 230 ASN A N 1
ATOM 1861 C CA . ASN A 1 230 ? 13.307 -10.827 -8.542 1.00 95.25 230 ASN A CA 1
ATOM 1862 C C . ASN A 1 230 ? 14.003 -10.186 -9.771 1.00 95.25 230 ASN A C 1
ATOM 1864 O O . ASN A 1 230 ? 15.165 -10.513 -10.070 1.00 95.25 230 ASN A O 1
ATOM 1868 N N . ARG A 1 231 ? 13.336 -9.242 -10.456 1.00 95.50 231 ARG A N 1
ATOM 1869 C CA . ARG A 1 231 ? 13.871 -8.486 -11.598 1.00 95.50 231 ARG A CA 1
ATOM 1870 C C . ARG A 1 231 ? 14.785 -7.355 -11.151 1.00 95.50 231 ARG A C 1
ATOM 1872 O O . ARG A 1 231 ? 14.502 -6.626 -10.201 1.00 95.50 231 ARG A O 1
ATOM 1879 N N . SER A 1 232 ? 15.865 -7.147 -11.898 1.00 95.19 232 SER A N 1
ATOM 1880 C CA . SER A 1 232 ? 16.622 -5.890 -11.842 1.00 95.19 232 SER A CA 1
ATOM 1881 C C . SER A 1 232 ? 15.798 -4.714 -12.384 1.00 95.19 232 SER A C 1
ATOM 1883 O O . SER A 1 232 ? 14.842 -4.910 -13.133 1.00 95.19 232 SER A O 1
ATOM 1885 N N . LEU A 1 233 ? 16.206 -3.483 -12.056 1.00 94.56 233 LEU A N 1
ATOM 1886 C CA . LEU A 1 233 ? 15.524 -2.255 -12.482 1.00 94.56 233 LEU A CA 1
ATOM 1887 C C . LEU A 1 233 ? 15.254 -2.213 -13.999 1.00 94.56 233 LEU A C 1
ATOM 1889 O O . LEU A 1 233 ? 14.136 -1.944 -14.425 1.00 94.56 233 LEU A O 1
ATOM 1893 N N . HIS A 1 234 ? 16.255 -2.557 -14.817 1.00 92.75 234 HIS A N 1
ATOM 1894 C CA . HIS A 1 234 ? 16.103 -2.577 -16.275 1.00 92.75 234 HIS A CA 1
ATOM 1895 C C . HIS A 1 234 ? 15.131 -3.666 -16.749 1.00 92.75 234 HIS A C 1
ATOM 1897 O O . HIS A 1 234 ? 14.380 -3.428 -17.685 1.00 92.75 234 HIS A O 1
ATOM 1903 N N . GLN A 1 235 ? 15.119 -4.845 -16.115 1.00 94.06 235 GLN A N 1
ATOM 1904 C CA . GLN A 1 235 ? 14.189 -5.927 -16.465 1.00 94.06 235 GLN A CA 1
ATOM 1905 C C . GLN A 1 235 ? 12.738 -5.548 -16.154 1.00 94.06 235 GLN A C 1
ATOM 1907 O O . GLN A 1 235 ? 11.865 -5.824 -16.967 1.00 94.06 235 GLN A O 1
ATOM 1912 N N . ALA A 1 236 ? 12.481 -4.861 -15.037 1.00 93.81 236 ALA A N 1
ATOM 1913 C CA . ALA A 1 236 ? 11.149 -4.346 -14.719 1.00 93.81 236 ALA A CA 1
ATOM 1914 C C . ALA A 1 236 ? 10.690 -3.263 -15.712 1.00 93.81 236 ALA A C 1
ATOM 1916 O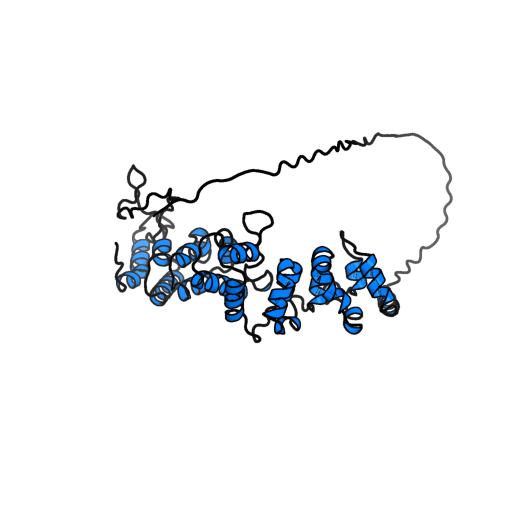 O . ALA A 1 236 ? 9.543 -3.275 -16.147 1.00 93.81 236 ALA A O 1
ATOM 1917 N N . VAL A 1 237 ? 11.595 -2.370 -16.128 1.00 92.25 237 VAL A N 1
ATOM 1918 C CA . VAL A 1 237 ? 11.314 -1.351 -17.156 1.00 92.25 237 VAL A CA 1
ATOM 1919 C C . VAL A 1 237 ? 11.051 -1.979 -18.531 1.00 92.25 237 VAL A C 1
ATOM 1921 O O . VAL A 1 237 ? 10.111 -1.569 -19.201 1.00 92.25 237 VAL A O 1
ATOM 1924 N N . LEU A 1 238 ? 11.827 -2.996 -18.930 1.00 90.88 238 LEU A N 1
ATOM 1925 C CA . LEU A 1 238 ? 11.603 -3.775 -20.159 1.00 90.88 238 LEU A CA 1
ATOM 1926 C C . LEU A 1 238 ? 10.250 -4.507 -20.122 1.00 90.88 238 LEU A C 1
ATOM 1928 O O . LEU A 1 238 ? 9.491 -4.448 -21.082 1.00 90.88 238 LEU A O 1
ATOM 1932 N N . ALA A 1 239 ? 9.927 -5.165 -19.004 1.00 91.06 239 ALA A N 1
ATOM 1933 C CA . ALA A 1 239 ? 8.676 -5.907 -18.831 1.00 91.06 239 ALA A CA 1
ATOM 1934 C C . ALA A 1 239 ? 7.425 -5.007 -18.779 1.00 91.06 239 ALA A C 1
ATOM 1936 O O . ALA A 1 239 ? 6.331 -5.472 -19.081 1.00 91.06 239 ALA A O 1
ATOM 1937 N N . ALA A 1 240 ? 7.578 -3.725 -18.431 1.00 89.25 240 ALA A N 1
ATOM 1938 C CA . ALA A 1 240 ? 6.513 -2.722 -18.496 1.00 89.25 240 ALA A CA 1
ATOM 1939 C C . ALA A 1 240 ? 6.298 -2.124 -19.906 1.00 89.25 240 ALA A C 1
ATOM 1941 O O . ALA A 1 240 ? 5.408 -1.291 -20.090 1.00 89.25 240 ALA A O 1
ATOM 1942 N N . GLY A 1 241 ? 7.085 -2.546 -20.901 1.00 87.69 241 GLY A N 1
ATOM 1943 C CA . GLY A 1 241 ? 6.891 -2.213 -22.312 1.00 87.69 241 GLY A CA 1
ATOM 1944 C C . GLY A 1 241 ? 7.325 -0.796 -22.727 1.00 87.69 241 GLY A C 1
ATOM 1945 O O . GLY A 1 241 ? 7.894 -0.031 -21.934 1.00 87.69 241 GLY A O 1
ATOM 1946 N N . PRO A 1 242 ? 7.057 -0.401 -23.989 1.00 85.38 242 PRO A N 1
ATOM 1947 C CA . PRO A 1 242 ? 7.649 0.799 -24.583 1.00 85.38 242 PRO A CA 1
ATOM 1948 C C . PRO A 1 242 ? 7.294 2.106 -23.875 1.00 85.38 242 PRO A C 1
ATOM 1950 O O . PRO A 1 242 ? 8.102 3.030 -23.869 1.00 85.38 242 PRO A O 1
ATOM 1953 N N . LYS A 1 243 ? 6.122 2.202 -23.231 1.00 85.12 243 LYS A N 1
ATOM 1954 C CA . LYS A 1 243 ? 5.705 3.411 -22.496 1.00 85.12 243 LYS A CA 1
ATOM 1955 C C . LYS A 1 243 ? 6.630 3.710 -21.311 1.00 85.12 243 LYS A C 1
ATOM 1957 O O . LYS A 1 243 ? 7.042 4.856 -21.133 1.00 85.12 243 LYS A O 1
ATOM 1962 N N . ALA A 1 244 ? 7.024 2.695 -20.540 1.00 84.75 244 ALA A N 1
ATOM 1963 C CA . ALA A 1 244 ? 8.010 2.858 -19.469 1.00 84.75 244 ALA A CA 1
ATOM 1964 C C . ALA A 1 244 ? 9.408 3.180 -20.032 1.00 84.75 244 ALA A C 1
ATOM 1966 O O . ALA A 1 244 ? 10.160 3.967 -19.451 1.00 84.75 244 ALA A O 1
ATOM 1967 N N . MET A 1 245 ? 9.743 2.617 -21.198 1.00 82.38 245 MET A N 1
ATOM 1968 C CA . MET A 1 245 ? 11.054 2.759 -21.836 1.00 82.38 245 MET A CA 1
ATOM 1969 C C . MET A 1 245 ? 11.299 4.064 -22.584 1.00 82.38 245 MET A C 1
ATOM 1971 O O . MET A 1 245 ? 12.403 4.591 -22.481 1.00 82.38 245 MET A O 1
ATOM 1975 N N . ASN A 1 246 ? 10.304 4.626 -23.269 1.00 85.00 246 ASN A N 1
ATOM 1976 C CA . ASN A 1 246 ? 10.385 5.965 -23.867 1.00 85.00 246 ASN A CA 1
ATOM 1977 C C . ASN A 1 246 ? 10.655 7.011 -22.781 1.00 85.00 246 ASN A C 1
ATOM 1979 O O . ASN A 1 246 ? 11.476 7.908 -22.934 1.00 85.00 246 ASN A O 1
ATOM 1983 N N . ASN A 1 247 ? 10.053 6.829 -21.606 1.00 82.50 247 ASN A N 1
ATOM 1984 C CA . ASN A 1 247 ? 10.358 7.665 -20.457 1.00 82.50 247 ASN A CA 1
ATOM 1985 C C . ASN A 1 247 ? 11.698 7.307 -19.777 1.00 82.50 247 ASN A C 1
ATOM 1987 O O . ASN A 1 247 ? 12.128 8.022 -18.876 1.00 82.50 247 ASN A O 1
ATOM 1991 N N . SER A 1 248 ? 12.409 6.264 -20.214 1.00 80.75 248 SER A N 1
ATOM 1992 C CA . SER A 1 248 ? 13.609 5.706 -19.566 1.00 80.75 248 SER A CA 1
ATOM 1993 C C . SER A 1 248 ? 14.775 5.428 -20.532 1.00 80.75 248 SER A C 1
ATOM 1995 O O . SER A 1 248 ? 15.607 4.570 -20.248 1.00 80.75 248 SER A O 1
ATOM 1997 N N . GLU A 1 249 ? 14.885 6.147 -21.653 1.00 78.25 249 GLU A N 1
ATOM 1998 C CA . GLU A 1 249 ? 15.859 5.870 -22.732 1.00 78.25 249 GLU A CA 1
ATOM 1999 C C . GLU A 1 249 ? 17.312 5.699 -22.259 1.00 78.25 249 GLU A C 1
ATOM 2001 O O . GLU A 1 249 ? 18.013 4.780 -22.690 1.00 78.25 249 GLU A O 1
ATOM 2006 N N . PHE A 1 250 ? 17.756 6.510 -21.295 1.00 80.44 250 PHE A N 1
ATOM 2007 C CA . PHE A 1 250 ? 19.088 6.380 -20.698 1.00 80.44 250 PHE A CA 1
ATOM 2008 C C . PHE A 1 250 ? 19.315 5.029 -19.995 1.00 80.44 250 PHE A C 1
ATOM 2010 O O . PHE A 1 250 ? 20.432 4.517 -20.027 1.00 80.44 250 PHE A O 1
ATOM 2017 N N . LEU A 1 251 ? 18.287 4.403 -19.406 1.00 79.50 251 LEU A N 1
ATOM 2018 C CA . LEU A 1 251 ? 18.395 3.063 -18.804 1.00 79.50 251 LEU A CA 1
ATOM 2019 C C . LEU A 1 251 ? 18.520 1.958 -19.855 1.00 79.50 251 LEU A C 1
ATOM 2021 O O . LEU A 1 251 ? 19.098 0.911 -19.575 1.00 79.50 251 LEU A O 1
ATOM 2025 N N . PHE A 1 252 ? 18.011 2.181 -21.065 1.00 80.50 252 PHE A N 1
ATOM 2026 C CA . PHE A 1 252 ? 18.213 1.269 -22.184 1.00 80.50 252 PHE A CA 1
ATOM 2027 C C . PHE A 1 252 ? 19.631 1.403 -22.755 1.00 80.50 252 PHE A C 1
ATOM 2029 O O . PHE A 1 252 ? 20.337 0.405 -22.899 1.00 80.50 252 PHE A O 1
ATOM 2036 N N . ALA A 1 253 ? 20.095 2.636 -22.988 1.00 83.88 253 ALA A N 1
ATOM 2037 C CA . ALA A 1 253 ? 21.454 2.900 -23.463 1.00 83.88 253 ALA A CA 1
ATOM 2038 C C . ALA A 1 253 ? 22.538 2.378 -22.493 1.00 83.88 253 ALA A C 1
ATOM 2040 O O . ALA A 1 253 ? 23.569 1.869 -22.934 1.00 83.88 253 ALA A O 1
ATOM 2041 N N . THR A 1 254 ? 22.286 2.450 -21.180 1.00 87.31 254 THR A N 1
ATOM 2042 C CA . THR A 1 254 ? 23.219 2.017 -20.118 1.00 87.31 254 THR A CA 1
ATOM 2043 C C . THR A 1 254 ? 23.141 0.534 -19.742 1.00 87.31 254 THR A C 1
ATOM 2045 O O . THR A 1 254 ? 23.903 0.102 -18.876 1.00 87.31 254 THR A O 1
ATOM 2048 N N . LEU A 1 255 ? 22.292 -0.278 -20.391 1.00 90.75 255 LEU A N 1
ATOM 2049 C CA . LEU A 1 255 ? 22.335 -1.738 -20.235 1.00 90.75 255 LEU A CA 1
ATOM 2050 C C . LEU A 1 255 ? 23.766 -2.247 -20.467 1.00 90.75 255 LEU A C 1
ATOM 2052 O O . LEU A 1 255 ? 24.384 -1.921 -21.476 1.00 90.75 255 LEU A O 1
ATOM 2056 N N . SER A 1 256 ? 24.303 -3.058 -19.559 1.00 92.62 256 SER A N 1
ATOM 2057 C CA . SER A 1 256 ? 25.574 -3.765 -19.759 1.00 92.62 256 SER A CA 1
ATOM 2058 C C . SER A 1 256 ? 25.377 -5.036 -20.587 1.00 92.62 256 SER A C 1
ATOM 2060 O O . SER A 1 256 ? 24.300 -5.631 -20.584 1.00 92.62 256 SER A O 1
ATOM 2062 N N . ASP A 1 257 ? 26.431 -5.514 -21.247 1.00 92.56 257 ASP A N 1
ATOM 2063 C CA . ASP A 1 257 ? 26.363 -6.728 -22.075 1.00 92.56 257 ASP A CA 1
ATOM 2064 C C . ASP A 1 257 ? 25.939 -7.963 -21.258 1.00 92.56 257 ASP A C 1
ATOM 2066 O O . ASP A 1 257 ? 25.196 -8.815 -21.743 1.00 92.56 257 ASP A O 1
ATOM 2070 N N . ASN A 1 258 ? 26.316 -8.020 -19.975 1.00 93.62 258 ASN A N 1
ATOM 2071 C CA . ASN A 1 258 ? 25.841 -9.044 -19.044 1.00 93.62 258 ASN A CA 1
ATOM 2072 C C . ASN A 1 258 ? 24.327 -8.950 -18.799 1.00 93.62 258 ASN A C 1
ATOM 2074 O O . ASN A 1 258 ? 23.659 -9.981 -18.771 1.00 93.62 258 ASN A O 1
ATOM 2078 N N . GLN A 1 259 ? 23.761 -7.746 -18.669 1.00 93.62 259 GLN A N 1
ATOM 2079 C CA . GLN A 1 259 ? 22.309 -7.565 -18.545 1.00 93.62 259 GLN A CA 1
ATOM 2080 C C . GLN A 1 259 ? 21.584 -7.925 -19.850 1.00 93.62 259 GLN A C 1
ATOM 2082 O O . GLN A 1 259 ? 20.553 -8.584 -19.787 1.00 93.62 259 GLN A O 1
ATOM 2087 N N . ILE A 1 260 ? 22.150 -7.606 -21.022 1.00 93.88 260 ILE A N 1
ATOM 2088 C CA . ILE A 1 260 ? 21.607 -8.021 -22.333 1.00 93.88 260 ILE A CA 1
ATOM 2089 C C . ILE A 1 260 ? 21.580 -9.557 -22.467 1.00 93.88 260 ILE A C 1
ATOM 2091 O O . ILE A 1 260 ? 20.649 -10.120 -23.041 1.00 93.88 260 ILE A O 1
ATOM 2095 N N . ARG A 1 261 ? 22.563 -10.255 -21.885 1.00 93.88 261 ARG A N 1
ATOM 2096 C CA . ARG A 1 261 ? 22.610 -11.726 -21.795 1.00 93.88 261 ARG A CA 1
ATOM 2097 C C . ARG A 1 261 ? 21.778 -12.317 -20.644 1.00 93.88 261 ARG A C 1
ATOM 2099 O O . ARG A 1 261 ? 21.677 -13.540 -20.556 1.00 93.88 261 ARG A O 1
ATOM 2106 N N . THR A 1 262 ? 21.206 -11.509 -19.750 1.00 95.00 262 THR A N 1
ATOM 2107 C CA . THR A 1 262 ? 20.463 -12.007 -18.580 1.00 95.00 262 THR A CA 1
ATOM 2108 C C . THR A 1 262 ? 18.980 -12.129 -18.909 1.00 95.00 262 THR A C 1
ATOM 2110 O O . THR A 1 262 ? 18.311 -11.134 -19.178 1.00 95.00 262 THR A O 1
ATOM 2113 N N . LYS A 1 263 ? 18.453 -13.355 -18.856 1.00 95.25 263 LYS A N 1
ATOM 2114 C CA . LYS A 1 263 ? 17.021 -13.622 -19.033 1.00 95.25 263 LYS A CA 1
ATOM 2115 C C . LYS A 1 263 ? 16.192 -13.002 -17.909 1.00 95.25 263 LYS A C 1
ATOM 2117 O O . LYS A 1 263 ? 16.616 -12.988 -16.754 1.00 95.25 263 LYS A O 1
ATOM 2122 N N . ASP A 1 264 ? 15.004 -12.517 -18.249 1.00 95.06 264 ASP A N 1
ATOM 2123 C CA . ASP A 1 264 ? 13.981 -12.127 -17.282 1.00 95.06 264 ASP A CA 1
ATOM 2124 C C . ASP A 1 264 ? 13.578 -13.334 -16.407 1.00 95.06 264 ASP A C 1
ATOM 2126 O O . ASP A 1 264 ? 13.295 -14.400 -16.961 1.00 95.06 264 ASP A O 1
ATOM 2130 N N . PRO A 1 265 ? 13.547 -13.217 -15.065 1.00 95.56 265 PRO A N 1
ATOM 2131 C CA . PRO A 1 265 ? 13.261 -14.345 -14.174 1.00 95.56 265 PRO A CA 1
ATOM 2132 C C . PRO A 1 265 ? 11.845 -14.928 -14.304 1.00 95.56 265 PRO A C 1
ATOM 2134 O O . PRO A 1 265 ? 11.651 -16.072 -13.903 1.00 95.56 265 PRO A O 1
ATOM 2137 N N . ILE A 1 266 ? 10.877 -14.179 -14.848 1.00 95.12 266 ILE A N 1
ATOM 2138 C CA . ILE A 1 266 ? 9.476 -14.615 -14.970 1.00 95.12 266 ILE A CA 1
ATOM 2139 C C . ILE A 1 266 ? 9.179 -15.137 -16.376 1.00 95.12 266 ILE A C 1
ATOM 2141 O O . ILE A 1 266 ? 8.747 -16.273 -16.544 1.00 95.12 266 ILE A O 1
ATOM 2145 N N . THR A 1 267 ? 9.432 -14.324 -17.402 1.00 94.00 267 THR A N 1
ATOM 2146 C CA . THR A 1 267 ? 9.125 -14.678 -18.800 1.00 94.00 267 THR A CA 1
ATOM 2147 C C . THR A 1 267 ? 10.179 -15.592 -19.429 1.00 94.00 267 THR A C 1
ATOM 2149 O O . THR A 1 267 ? 9.934 -16.199 -20.469 1.00 94.00 267 THR A O 1
ATOM 2152 N N . THR A 1 268 ? 11.368 -15.705 -18.824 1.00 94.38 268 THR A N 1
ATOM 2153 C CA . THR A 1 268 ? 12.558 -16.408 -19.351 1.00 94.38 268 THR A CA 1
ATOM 2154 C C . THR A 1 268 ? 13.100 -15.864 -20.683 1.00 94.38 268 THR A C 1
ATOM 2156 O O . THR A 1 268 ? 14.038 -16.432 -21.260 1.00 94.38 268 THR A O 1
ATOM 2159 N N . LEU A 1 269 ? 12.557 -14.738 -21.156 1.00 93.88 269 LEU A N 1
ATOM 2160 C CA . LEU A 1 269 ? 12.977 -14.054 -22.373 1.00 93.88 269 LEU A CA 1
ATOM 2161 C C . LEU A 1 269 ? 14.266 -13.261 -22.140 1.00 93.88 269 LEU A C 1
ATOM 2163 O O . LEU A 1 269 ? 14.521 -12.738 -21.055 1.00 93.88 269 LEU A O 1
ATOM 2167 N N . TYR A 1 270 ? 15.080 -13.140 -23.185 1.00 94.81 270 TYR A N 1
ATOM 2168 C CA . TYR A 1 270 ? 16.147 -12.141 -23.225 1.00 94.81 270 TYR A CA 1
ATOM 2169 C C . TYR A 1 270 ? 15.550 -10.738 -23.442 1.00 94.81 270 TYR A C 1
ATOM 2171 O O . TYR A 1 270 ? 14.507 -10.638 -24.085 1.00 94.81 270 TYR A O 1
ATOM 2179 N N . PRO A 1 271 ? 16.219 -9.651 -23.014 1.00 94.19 271 PRO A N 1
ATOM 2180 C CA . PRO A 1 271 ? 15.765 -8.273 -23.213 1.00 94.19 271 PRO A CA 1
ATOM 2181 C C . PRO A 1 271 ? 15.265 -7.942 -24.626 1.00 94.19 271 PRO A C 1
ATOM 2183 O O . PRO A 1 271 ? 14.185 -7.384 -24.768 1.00 94.19 271 PRO A O 1
ATOM 2186 N N . PHE A 1 272 ? 15.981 -8.340 -25.682 1.00 93.44 272 PHE A N 1
ATOM 2187 C CA . PHE A 1 272 ? 15.539 -8.091 -27.062 1.00 93.44 272 PHE A CA 1
ATOM 2188 C C . PHE A 1 272 ? 14.263 -8.870 -27.437 1.00 93.44 272 PHE A C 1
ATOM 2190 O O . PHE A 1 272 ? 13.431 -8.368 -28.187 1.00 93.44 272 PHE A O 1
ATOM 2197 N N . ALA A 1 273 ? 14.092 -10.081 -26.901 1.00 93.50 273 ALA A N 1
ATOM 2198 C CA . ALA A 1 273 ? 12.912 -10.906 -27.136 1.00 93.50 273 ALA A CA 1
ATOM 2199 C C . ALA A 1 273 ? 11.704 -10.395 -26.339 1.00 93.50 273 ALA A C 1
ATOM 2201 O O . ALA A 1 273 ? 10.600 -10.401 -26.864 1.00 93.50 273 ALA A O 1
ATOM 2202 N N . ALA A 1 274 ? 11.919 -9.888 -25.119 1.00 91.94 274 ALA A N 1
ATOM 2203 C CA . ALA A 1 274 ? 10.897 -9.181 -24.350 1.00 91.94 274 ALA A CA 1
ATOM 2204 C C . ALA A 1 274 ? 10.415 -7.915 -25.084 1.00 91.94 274 ALA A C 1
ATOM 2206 O O . ALA A 1 274 ? 9.220 -7.669 -25.135 1.00 91.94 274 ALA A O 1
ATOM 2207 N N . MET A 1 275 ? 11.319 -7.174 -25.738 1.00 89.38 275 MET A N 1
ATOM 2208 C CA . MET A 1 275 ? 10.968 -6.005 -26.564 1.00 89.38 275 MET A CA 1
ATOM 2209 C C . MET A 1 275 ? 10.172 -6.336 -27.829 1.00 89.38 275 MET A C 1
ATOM 2211 O O . MET A 1 275 ? 9.368 -5.528 -28.284 1.00 89.38 275 MET A O 1
ATOM 2215 N N . ALA A 1 276 ? 10.399 -7.516 -28.406 1.00 92.06 276 ALA A N 1
ATOM 2216 C CA . ALA A 1 276 ? 9.663 -8.004 -29.569 1.00 92.06 276 ALA A CA 1
ATOM 2217 C C . ALA A 1 276 ? 8.367 -8.754 -29.199 1.00 92.06 276 ALA A C 1
ATOM 2219 O O . ALA A 1 276 ? 7.659 -9.211 -30.094 1.00 92.06 276 ALA A O 1
ATOM 2220 N N . ALA A 1 277 ? 8.066 -8.914 -27.905 1.00 87.81 277 ALA A N 1
ATOM 2221 C CA . ALA A 1 277 ? 6.909 -9.647 -27.408 1.00 87.81 277 ALA A CA 1
ATOM 2222 C C . ALA A 1 277 ? 5.877 -8.692 -26.794 1.00 87.81 277 ALA A C 1
ATOM 2224 O O . ALA A 1 277 ? 6.185 -7.932 -25.882 1.00 87.81 277 ALA A O 1
ATOM 2225 N N . GLY A 1 278 ? 4.631 -8.785 -27.256 1.00 81.31 278 GLY A N 1
ATOM 2226 C CA . GLY A 1 278 ? 3.519 -7.962 -26.781 1.00 81.31 278 GLY A CA 1
ATOM 2227 C C . GLY A 1 278 ? 2.770 -7.284 -27.924 1.00 81.31 278 GLY A C 1
ATOM 2228 O O . GLY A 1 278 ? 3.124 -7.435 -29.091 1.00 81.31 278 GLY A O 1
ATOM 2229 N N . GLU A 1 279 ? 1.712 -6.560 -27.569 1.00 82.25 279 GLU A N 1
ATOM 2230 C CA . GLU A 1 279 ? 0.908 -5.764 -28.506 1.00 82.25 279 GLU A CA 1
ATOM 2231 C C . GLU A 1 279 ? 1.667 -4.498 -28.945 1.00 82.25 279 GLU A C 1
ATOM 2233 O O . GLU A 1 279 ? 1.760 -4.204 -30.135 1.00 82.25 279 GLU A O 1
ATOM 2238 N N . ASP A 1 280 ? 2.330 -3.833 -27.993 1.00 85.62 280 ASP A N 1
ATOM 2239 C CA . ASP A 1 280 ? 3.253 -2.715 -28.216 1.00 85.62 280 ASP A CA 1
ATOM 2240 C C . ASP A 1 280 ? 4.694 -3.234 -28.473 1.00 85.62 280 ASP A C 1
ATOM 2242 O O . ASP A 1 280 ? 5.600 -2.999 -27.674 1.00 85.62 280 ASP A O 1
ATOM 2246 N N . ALA A 1 281 ? 4.935 -3.998 -29.545 1.00 88.81 281 ALA A N 1
ATOM 2247 C CA . ALA A 1 281 ? 6.279 -4.518 -29.848 1.00 88.81 281 ALA A CA 1
ATOM 2248 C C . ALA A 1 281 ? 7.222 -3.429 -30.411 1.00 88.81 281 ALA A C 1
ATOM 2250 O O . ALA A 1 281 ? 6.963 -2.840 -31.461 1.00 88.81 281 ALA A O 1
ATOM 2251 N N . ASP A 1 282 ? 8.369 -3.207 -29.762 1.00 90.50 282 ASP A N 1
ATOM 2252 C CA . ASP A 1 282 ? 9.390 -2.230 -30.172 1.00 90.50 282 ASP A CA 1
ATOM 2253 C C . ASP A 1 282 ? 10.573 -2.951 -30.839 1.00 90.50 282 ASP A C 1
ATOM 2255 O O . ASP A 1 282 ? 11.578 -3.348 -30.231 1.00 90.50 282 ASP A O 1
ATOM 2259 N N . LEU A 1 283 ? 10.401 -3.153 -32.147 1.00 92.56 283 LEU A N 1
ATOM 2260 C CA . LEU A 1 283 ? 11.355 -3.859 -32.994 1.00 92.56 283 LEU A CA 1
ATOM 2261 C C . LEU A 1 283 ? 12.667 -3.086 -33.170 1.00 92.56 283 LEU A C 1
ATOM 2263 O O . LEU A 1 283 ? 13.714 -3.721 -33.265 1.00 92.56 283 LEU A O 1
ATOM 2267 N N . GLU A 1 284 ? 12.653 -1.750 -33.184 1.00 91.81 284 GLU A N 1
ATOM 2268 C CA . GLU A 1 284 ? 13.875 -0.952 -33.353 1.00 91.81 284 GLU A CA 1
ATOM 2269 C C . GLU A 1 284 ? 14.831 -1.169 -32.175 1.00 91.81 284 GLU A C 1
ATOM 2271 O O . GLU A 1 284 ? 16.002 -1.516 -32.371 1.00 91.81 284 GLU A O 1
ATOM 2276 N N . ARG A 1 285 ? 14.323 -1.073 -30.940 1.00 90.44 285 ARG A N 1
ATOM 2277 C CA . ARG A 1 285 ? 15.125 -1.358 -29.746 1.00 90.44 285 ARG A CA 1
ATOM 2278 C C . ARG A 1 285 ? 15.484 -2.841 -29.631 1.00 90.44 285 ARG A C 1
ATOM 2280 O O . ARG A 1 285 ? 16.596 -3.154 -29.199 1.00 90.44 285 ARG A O 1
ATOM 2287 N N . SER A 1 286 ? 14.620 -3.759 -30.074 1.00 92.88 286 SER A N 1
ATOM 2288 C CA . SER A 1 286 ? 14.972 -5.185 -30.180 1.00 92.88 286 SER A CA 1
ATOM 2289 C C . SER A 1 286 ? 16.180 -5.403 -31.109 1.00 92.88 286 SER A C 1
ATOM 2291 O O . SER A 1 286 ? 17.187 -5.991 -30.697 1.00 92.88 286 SER A O 1
ATOM 2293 N N . TYR A 1 287 ? 16.146 -4.843 -32.325 1.00 94.12 287 TYR A N 1
ATOM 2294 C CA . TYR A 1 287 ? 17.248 -4.918 -33.288 1.00 94.12 287 TYR A CA 1
ATOM 2295 C C . TYR A 1 287 ? 18.519 -4.223 -32.788 1.00 94.12 287 TYR A C 1
ATOM 2297 O O . TYR A 1 287 ? 19.614 -4.738 -33.017 1.00 94.12 287 TYR A O 1
ATOM 2305 N N . TYR A 1 288 ? 18.410 -3.103 -32.069 1.00 92.69 288 TYR A N 1
ATOM 2306 C CA . TYR A 1 288 ? 19.561 -2.446 -31.445 1.00 92.69 288 TYR A CA 1
ATOM 2307 C C . TYR A 1 288 ? 20.269 -3.363 -30.434 1.00 92.69 288 TYR A C 1
ATOM 2309 O O . TYR A 1 288 ? 21.490 -3.530 -30.500 1.00 92.69 288 TYR A O 1
ATOM 2317 N N . LEU A 1 289 ? 19.515 -4.007 -29.532 1.00 93.06 289 LEU A N 1
ATOM 2318 C CA . LEU A 1 289 ? 20.077 -4.952 -28.559 1.00 93.06 289 LEU A CA 1
ATOM 2319 C C . LEU A 1 289 ? 20.726 -6.162 -29.243 1.00 93.06 289 LEU A C 1
ATOM 2321 O O . LEU A 1 289 ? 21.817 -6.577 -28.846 1.00 93.06 289 LEU A O 1
ATOM 2325 N N . LEU A 1 290 ? 20.094 -6.690 -30.296 1.00 94.25 290 LEU A N 1
ATOM 2326 C CA . LEU A 1 290 ? 20.651 -7.767 -31.114 1.00 94.25 290 LEU A CA 1
ATOM 2327 C C . LEU A 1 290 ? 21.948 -7.361 -31.814 1.00 94.25 290 LEU A C 1
ATOM 2329 O O . LEU A 1 290 ? 22.931 -8.094 -31.742 1.00 94.25 290 LEU A O 1
ATOM 2333 N N . ARG A 1 291 ? 21.984 -6.185 -32.447 1.00 94.12 291 ARG A N 1
ATOM 2334 C CA . ARG A 1 291 ? 23.179 -5.661 -33.123 1.00 94.12 291 ARG A CA 1
ATOM 2335 C C . ARG A 1 291 ? 24.335 -5.457 -32.148 1.00 94.12 291 ARG A C 1
ATOM 2337 O O . ARG A 1 291 ? 25.481 -5.713 -32.506 1.00 94.12 291 ARG A O 1
ATOM 2344 N N . ARG A 1 292 ? 24.040 -5.003 -30.928 1.00 93.19 292 ARG A N 1
ATOM 2345 C CA . ARG A 1 292 ? 25.042 -4.830 -29.876 1.00 93.19 292 ARG A CA 1
ATOM 2346 C C . ARG A 1 292 ? 25.574 -6.163 -29.347 1.00 93.19 292 ARG A C 1
ATOM 2348 O O . ARG A 1 292 ? 26.744 -6.227 -28.984 1.00 93.19 292 ARG A O 1
ATOM 2355 N N . HIS A 1 293 ? 24.749 -7.210 -29.289 1.00 93.31 293 HIS A N 1
ATOM 2356 C CA . HIS A 1 293 ? 25.162 -8.481 -28.697 1.00 93.31 293 HIS A CA 1
ATOM 2357 C C . HIS A 1 293 ? 24.665 -9.742 -29.442 1.00 93.31 293 HIS A C 1
ATOM 2359 O O . HIS A 1 293 ? 23.984 -10.579 -28.844 1.00 93.31 293 HIS A O 1
ATOM 2365 N N . PRO A 1 294 ? 25.055 -9.969 -30.711 1.00 93.56 294 PRO A N 1
ATOM 2366 C CA . PRO A 1 294 ? 24.412 -10.956 -31.589 1.00 93.56 294 PRO A CA 1
ATOM 2367 C C . PRO A 1 294 ? 24.448 -12.406 -31.081 1.00 93.56 294 PRO A C 1
ATOM 2369 O O . PRO A 1 294 ? 23.513 -13.160 -31.337 1.00 93.56 294 PRO A O 1
ATOM 2372 N N . SER A 1 295 ? 25.451 -12.795 -30.282 1.00 91.56 295 SER A N 1
ATOM 2373 C CA . SER A 1 295 ? 25.581 -14.168 -29.757 1.00 91.56 295 SER A CA 1
ATOM 2374 C C . SER A 1 295 ? 24.449 -14.612 -28.812 1.00 91.56 295 SER A C 1
ATOM 2376 O O . SER A 1 295 ? 24.406 -15.773 -28.401 1.00 91.56 295 SER A O 1
ATOM 2378 N N . VAL A 1 296 ? 23.538 -13.713 -28.415 1.00 91.88 296 VAL A N 1
ATOM 2379 C CA . VAL A 1 296 ? 22.313 -14.108 -27.697 1.00 91.88 296 VAL A CA 1
ATOM 2380 C C . VAL A 1 296 ? 21.372 -14.930 -28.587 1.00 91.88 296 VAL A C 1
ATOM 2382 O O . VAL A 1 296 ? 20.620 -15.747 -28.062 1.00 91.88 296 VAL A O 1
ATOM 2385 N N . LEU A 1 297 ? 21.452 -14.783 -29.917 1.00 90.12 297 LEU A N 1
ATOM 2386 C CA . LEU A 1 297 ? 20.701 -15.598 -30.877 1.00 90.12 297 LEU A CA 1
ATOM 2387 C C . LEU A 1 297 ? 21.169 -17.056 -30.878 1.00 90.12 297 LEU A C 1
ATOM 2389 O O . LEU A 1 297 ? 20.332 -17.958 -30.878 1.00 90.12 297 LEU A O 1
ATOM 2393 N N . ASP A 1 298 ? 22.480 -17.301 -30.797 1.00 89.31 298 ASP A N 1
ATOM 2394 C CA . ASP A 1 298 ? 23.037 -18.658 -30.704 1.00 89.31 298 ASP A CA 1
ATOM 2395 C C . ASP A 1 298 ? 22.589 -19.349 -29.411 1.00 89.31 298 ASP A C 1
ATOM 2397 O O . ASP A 1 298 ? 22.252 -20.535 -29.402 1.00 89.31 298 ASP A O 1
ATOM 2401 N N . ALA A 1 299 ? 22.560 -18.594 -28.308 1.00 87.56 299 ALA A N 1
ATOM 2402 C CA . ALA A 1 299 ? 22.083 -19.075 -27.018 1.00 87.56 299 ALA A CA 1
ATOM 2403 C C . ALA A 1 299 ? 20.564 -19.332 -27.018 1.00 87.56 299 ALA A C 1
ATOM 2405 O O . ALA A 1 299 ? 20.117 -20.321 -26.439 1.00 87.56 299 ALA A O 1
ATOM 2406 N N . TRP A 1 300 ? 19.770 -18.489 -27.690 1.00 84.31 300 TRP A N 1
ATOM 2407 C CA . TRP A 1 300 ? 18.324 -18.689 -27.817 1.00 84.31 300 TRP A CA 1
ATOM 2408 C C . TRP A 1 300 ? 17.986 -19.898 -28.699 1.00 84.31 300 TRP A C 1
ATOM 2410 O O . TRP A 1 300 ? 17.206 -20.757 -28.288 1.00 84.31 300 TRP A O 1
ATOM 2420 N N . SER A 1 301 ? 18.637 -20.019 -29.859 1.00 83.50 301 SER A N 1
ATOM 2421 C CA . SER A 1 301 ? 18.396 -21.089 -30.839 1.00 83.50 301 SER A CA 1
ATOM 2422 C C . SER A 1 301 ? 18.644 -22.486 -30.264 1.00 83.50 301 SER A C 1
ATOM 2424 O O . SER A 1 301 ? 17.932 -23.425 -30.601 1.00 83.50 301 SER A O 1
ATOM 2426 N N . ARG A 1 302 ? 19.600 -22.628 -29.334 1.00 79.06 302 ARG A N 1
ATOM 2427 C CA . ARG A 1 302 ? 19.874 -23.894 -28.622 1.00 79.06 302 ARG A CA 1
ATOM 2428 C C . ARG A 1 302 ? 18.785 -24.306 -27.623 1.00 79.06 302 ARG A C 1
ATOM 2430 O O . ARG A 1 302 ? 18.776 -25.455 -27.199 1.00 79.06 302 ARG A O 1
ATOM 2437 N N . VAL A 1 303 ? 17.908 -23.385 -27.221 1.00 69.62 303 VAL A N 1
ATOM 2438 C CA . VAL A 1 303 ? 16.819 -23.626 -26.252 1.00 69.62 303 VAL A CA 1
ATOM 2439 C C . VAL A 1 303 ? 15.461 -23.752 -26.949 1.00 69.62 303 VAL A C 1
ATOM 2441 O O . VAL A 1 303 ? 14.578 -24.435 -26.443 1.00 69.62 303 VAL A O 1
ATOM 2444 N N . ALA A 1 304 ? 15.290 -23.143 -28.125 1.00 59.69 304 ALA A N 1
ATOM 2445 C CA . ALA A 1 304 ? 14.038 -23.126 -28.887 1.00 59.69 304 ALA A CA 1
ATOM 2446 C C . ALA A 1 304 ? 13.684 -24.463 -29.584 1.00 59.69 304 ALA A C 1
ATOM 2448 O O . ALA A 1 304 ? 12.905 -24.473 -30.534 1.00 59.69 304 ALA A O 1
ATOM 2449 N N . VAL A 1 305 ? 14.259 -25.586 -29.140 1.00 45.53 305 VAL A N 1
ATOM 2450 C CA . VAL A 1 305 ? 14.141 -26.889 -29.802 1.00 45.53 305 VAL A CA 1
ATOM 2451 C C . VAL A 1 305 ? 13.696 -27.980 -28.828 1.00 45.53 305 VAL A C 1
ATOM 2453 O O . VAL A 1 305 ? 14.508 -28.594 -28.139 1.00 45.53 305 VAL A O 1
ATOM 2456 N N . PRO A 1 306 ? 12.406 -28.321 -28.881 1.00 46.84 306 PRO A N 1
ATOM 2457 C CA . PRO A 1 306 ? 11.980 -29.696 -29.045 1.00 46.84 306 PRO A CA 1
ATOM 2458 C C . PRO A 1 306 ? 11.467 -29.855 -30.480 1.00 46.84 306 PRO A C 1
ATOM 2460 O O . PRO A 1 306 ? 10.329 -29.487 -30.777 1.00 46.84 306 PRO A O 1
ATOM 2463 N N . VAL A 1 307 ? 12.286 -30.407 -31.390 1.00 46.78 307 VAL A N 1
ATOM 2464 C CA . VAL A 1 307 ? 11.734 -30.865 -32.673 1.00 46.78 307 VAL A CA 1
ATOM 2465 C C . VAL A 1 307 ? 10.875 -32.087 -32.373 1.00 46.78 307 VAL A C 1
ATOM 2467 O O . VAL A 1 307 ? 11.376 -33.207 -32.281 1.00 46.78 307 VAL A O 1
ATOM 2470 N N . VAL A 1 308 ? 9.569 -31.879 -32.228 1.00 48.78 308 VAL A N 1
ATOM 2471 C CA . VAL A 1 308 ? 8.603 -32.956 -32.427 1.00 48.78 308 VAL A CA 1
ATOM 2472 C C . VAL A 1 308 ? 8.602 -33.233 -33.927 1.00 48.78 308 VAL A C 1
ATOM 2474 O O . VAL A 1 308 ? 7.814 -32.663 -34.679 1.00 48.78 308 VAL A O 1
ATOM 2477 N N . VAL A 1 309 ? 9.544 -34.070 -34.373 1.00 45.66 309 VAL A N 1
ATOM 2478 C CA . VAL A 1 309 ? 9.491 -34.672 -35.707 1.00 45.66 309 VAL A CA 1
ATOM 2479 C C . VAL A 1 309 ? 8.325 -35.652 -35.679 1.00 45.66 309 VAL A C 1
ATOM 2481 O O . VAL A 1 309 ? 8.485 -36.827 -35.364 1.00 45.66 309 VAL A O 1
ATOM 2484 N N . GLY A 1 310 ? 7.127 -35.144 -35.958 1.00 44.41 310 GLY A N 1
ATOM 2485 C CA . GLY A 1 310 ? 6.020 -35.994 -36.355 1.00 44.41 310 GLY A CA 1
ATOM 2486 C C . GLY A 1 310 ? 6.383 -36.620 -37.694 1.00 44.41 310 GLY A C 1
ATOM 2487 O O . GLY A 1 310 ? 6.437 -35.920 -38.704 1.00 44.41 310 GLY A O 1
ATOM 2488 N N . GLU A 1 311 ? 6.666 -37.921 -37.702 1.00 42.09 311 GLU A N 1
ATOM 2489 C CA . GLU A 1 311 ? 6.830 -38.684 -38.936 1.00 42.09 311 GLU A CA 1
ATOM 2490 C C . GLU A 1 311 ? 5.478 -38.763 -39.660 1.00 42.09 311 GLU A C 1
ATOM 2492 O O . GLU A 1 311 ? 4.697 -39.700 -39.473 1.00 42.09 311 GLU A O 1
ATOM 2497 N N . GLU A 1 312 ? 5.180 -37.761 -40.494 1.00 44.69 312 GLU A N 1
ATOM 2498 C CA . GLU A 1 312 ? 4.040 -37.812 -41.407 1.00 44.69 312 GLU A CA 1
ATOM 2499 C C . GLU A 1 312 ? 4.242 -38.942 -42.421 1.00 44.69 312 GLU A C 1
ATOM 2501 O O . GLU A 1 312 ? 4.873 -38.809 -43.474 1.00 44.69 312 GLU A O 1
ATOM 2506 N N . SER A 1 313 ? 3.658 -40.086 -42.077 1.00 44.81 313 SER A N 1
ATOM 2507 C CA . SER A 1 313 ? 3.543 -41.253 -42.935 1.00 44.81 313 SER A CA 1
ATOM 2508 C C . SER A 1 313 ? 2.714 -40.901 -44.170 1.00 44.81 313 SER A C 1
ATOM 2510 O O . SER A 1 313 ? 1.482 -40.936 -44.149 1.00 44.81 313 SER A O 1
ATOM 2512 N N . ARG A 1 314 ? 3.401 -40.571 -45.270 1.00 44.44 314 ARG A N 1
ATOM 2513 C CA . ARG A 1 314 ? 2.800 -40.376 -46.596 1.00 44.44 314 ARG A CA 1
ATOM 2514 C C . ARG A 1 314 ? 1.958 -41.594 -46.987 1.00 44.44 314 ARG A C 1
ATOM 2516 O O . ARG A 1 314 ? 2.497 -42.592 -47.458 1.00 44.44 314 ARG A O 1
ATOM 2523 N N . SER A 1 315 ? 0.638 -41.466 -46.902 1.00 40.69 315 SER A N 1
ATOM 2524 C CA . SER A 1 315 ? -0.296 -42.316 -47.642 1.00 40.69 315 SER A CA 1
ATOM 2525 C C . SER A 1 315 ? -0.937 -41.491 -48.757 1.00 40.69 315 SER A C 1
ATOM 2527 O O . SER A 1 315 ? -1.790 -40.633 -48.550 1.00 40.69 315 SER A O 1
ATOM 2529 N N . THR A 1 316 ? -0.466 -41.716 -49.981 1.00 43.72 316 THR A N 1
ATOM 2530 C CA . THR A 1 316 ? -1.049 -41.126 -51.185 1.00 43.72 316 THR A CA 1
ATOM 2531 C C . THR A 1 316 ? -2.331 -41.861 -51.551 1.00 43.72 316 THR A C 1
ATOM 2533 O O . THR A 1 316 ? -2.252 -42.983 -52.041 1.00 43.72 316 THR A O 1
ATOM 2536 N N . ASN A 1 317 ? -3.485 -41.207 -51.424 1.00 38.47 317 ASN A N 1
ATOM 2537 C CA . ASN A 1 317 ? -4.695 -41.614 -52.135 1.00 38.47 317 ASN A CA 1
ATOM 2538 C C . ASN A 1 317 ? -5.196 -40.455 -52.998 1.00 38.47 317 ASN A C 1
ATOM 2540 O O . ASN A 1 317 ? -5.756 -39.476 -52.511 1.00 38.47 317 ASN A O 1
ATOM 2544 N N . ARG A 1 318 ? -4.974 -40.581 -54.310 1.00 41.81 318 ARG A N 1
ATOM 2545 C CA . ARG A 1 318 ? -5.673 -39.783 -55.317 1.00 41.81 318 ARG A CA 1
ATOM 2546 C C . ARG A 1 318 ? -7.068 -40.378 -55.489 1.00 41.81 318 ARG A C 1
ATOM 2548 O O . ARG A 1 318 ? -7.177 -41.498 -55.973 1.00 41.81 318 ARG A O 1
ATOM 2555 N N . SER A 1 319 ? -8.100 -39.606 -55.178 1.00 43.47 319 SER A N 1
ATOM 2556 C CA . SER A 1 319 ? -9.431 -39.806 -55.748 1.00 43.47 319 SER A CA 1
ATOM 2557 C C . SER A 1 319 ? -9.917 -38.457 -56.245 1.00 43.47 319 SER A C 1
ATOM 2559 O O . SER A 1 319 ? -10.225 -37.565 -55.460 1.00 43.47 319 SER A O 1
ATOM 2561 N N . SER A 1 320 ? -9.907 -38.294 -57.561 1.00 46.34 320 SER A N 1
ATOM 2562 C CA . SER A 1 320 ? -10.709 -37.280 -58.229 1.00 46.34 320 SER A CA 1
ATOM 2563 C C . SER A 1 320 ? -12.181 -37.607 -58.018 1.00 46.34 320 SER A C 1
ATOM 2565 O O . SER A 1 320 ? -12.552 -38.751 -58.245 1.00 46.34 320 SER A O 1
ATOM 2567 N N . ASP A 1 321 ? -12.990 -36.614 -57.666 1.00 44.00 321 ASP A N 1
ATOM 2568 C CA . ASP A 1 321 ? -14.302 -36.440 -58.288 1.00 44.00 321 ASP A CA 1
ATOM 2569 C C . ASP A 1 321 ? -14.759 -34.985 -58.162 1.00 44.00 321 ASP A C 1
ATOM 2571 O O . ASP A 1 321 ? -14.434 -34.275 -57.205 1.00 44.00 321 ASP A O 1
ATOM 2575 N N . SER A 1 322 ? -15.455 -34.527 -59.197 1.00 44.16 322 SER A N 1
ATOM 2576 C CA . SER A 1 322 ? -16.061 -33.206 -59.286 1.00 44.16 322 SER A CA 1
ATOM 2577 C C . SER A 1 322 ? -17.441 -33.211 -58.622 1.00 44.16 322 SER A C 1
ATOM 2579 O O . SER A 1 322 ? -18.187 -34.172 -58.757 1.00 44.16 322 SER A O 1
ATOM 2581 N N . ASP A 1 323 ? -17.813 -32.136 -57.923 1.00 37.16 323 ASP A N 1
ATOM 2582 C CA . ASP A 1 323 ? -18.696 -31.109 -58.503 1.00 37.16 323 ASP A CA 1
ATOM 2583 C C . ASP A 1 323 ? -19.328 -30.154 -57.464 1.00 37.16 323 ASP A C 1
ATOM 2585 O O . ASP A 1 323 ? -20.150 -30.538 -56.641 1.00 37.16 323 ASP A O 1
ATOM 2589 N N . ASN A 1 324 ? -19.042 -28.861 -57.670 1.00 36.94 324 ASN A N 1
ATOM 2590 C CA . ASN A 1 324 ? -20.052 -27.804 -57.832 1.00 36.94 324 ASN A CA 1
ATOM 2591 C C . ASN A 1 324 ? -20.846 -27.250 -56.608 1.00 36.94 324 ASN A C 1
ATOM 2593 O O . ASN A 1 324 ? -20.951 -27.830 -55.537 1.00 36.94 324 ASN A O 1
ATOM 2597 N N . ILE A 1 325 ? -21.457 -26.079 -56.853 1.00 37.53 325 ILE A N 1
ATOM 2598 C CA . ILE A 1 325 ? -22.486 -25.363 -56.066 1.00 37.53 325 ILE A CA 1
ATOM 2599 C C . ILE A 1 325 ? -22.014 -24.459 -54.898 1.00 37.53 325 ILE A C 1
ATOM 2601 O O . ILE A 1 325 ? -21.888 -24.826 -53.736 1.00 37.53 325 ILE A O 1
ATOM 2605 N N . SER A 1 326 ? -21.874 -23.183 -55.269 1.00 39.66 326 SER A N 1
ATOM 2606 C CA . SER A 1 326 ? -22.133 -21.936 -54.525 1.00 39.66 326 SER A CA 1
ATOM 2607 C C . SER A 1 326 ? -22.497 -21.953 -53.025 1.00 39.66 326 SER A C 1
ATOM 2609 O O . SER A 1 326 ? -23.543 -22.470 -52.636 1.00 39.66 326 SER A O 1
ATOM 2611 N N . ASN A 1 327 ? -21.863 -21.042 -52.269 1.00 39.41 327 ASN A N 1
ATOM 2612 C CA . ASN A 1 327 ? -22.622 -19.930 -51.668 1.00 39.41 327 ASN A CA 1
ATOM 2613 C C . ASN A 1 327 ? -21.756 -18.697 -51.337 1.00 39.41 327 ASN A C 1
ATOM 2615 O O . ASN A 1 327 ? -20.822 -18.755 -50.543 1.00 39.41 327 ASN A O 1
ATOM 2619 N N . ARG A 1 328 ? -22.087 -17.544 -51.937 1.00 38.03 328 ARG A N 1
ATOM 2620 C CA . ARG A 1 328 ? -21.335 -16.278 -51.815 1.00 38.03 328 ARG A CA 1
ATOM 2621 C C . ARG A 1 328 ? -22.077 -15.300 -50.898 1.00 38.03 328 ARG A C 1
ATOM 2623 O O . ARG A 1 328 ? -22.705 -14.354 -51.376 1.00 38.03 328 ARG A O 1
ATOM 2630 N N . GLN A 1 329 ? -22.025 -15.513 -49.581 1.00 40.31 329 GLN A N 1
ATOM 2631 C CA . GLN A 1 329 ? -22.682 -14.615 -48.621 1.00 40.31 329 GLN A CA 1
ATOM 2632 C C . GLN A 1 329 ? -21.781 -13.473 -48.121 1.00 40.31 329 GLN A C 1
ATOM 2634 O O . GLN A 1 329 ? -20.866 -13.634 -47.322 1.00 40.31 329 GLN A O 1
ATOM 2639 N N . LYS A 1 330 ? -22.135 -12.286 -48.619 1.00 40.44 330 LYS A N 1
ATOM 2640 C CA . LYS A 1 330 ? -21.912 -10.933 -48.090 1.00 40.44 330 LYS A CA 1
ATOM 2641 C C . LYS A 1 330 ? -21.460 -10.865 -46.614 1.00 40.44 330 LYS A C 1
ATOM 2643 O O . LYS A 1 330 ? -22.270 -11.068 -45.713 1.00 40.44 330 LYS A O 1
ATOM 2648 N N . ARG A 1 331 ? -20.248 -10.354 -46.365 1.00 38.88 331 ARG A N 1
ATOM 2649 C CA . ARG A 1 331 ? -19.952 -9.562 -45.157 1.00 38.88 331 ARG A CA 1
ATOM 2650 C C . ARG A 1 331 ? -19.741 -8.104 -45.558 1.00 38.88 331 ARG A C 1
ATOM 2652 O O . ARG A 1 331 ? -18.886 -7.802 -46.385 1.00 38.88 331 ARG A O 1
ATOM 2659 N N . LYS A 1 332 ? -20.577 -7.218 -45.008 1.00 40.75 332 LYS A N 1
ATOM 2660 C CA . LYS A 1 332 ? -20.486 -5.766 -45.203 1.00 40.75 332 LYS A CA 1
ATOM 2661 C C . LYS A 1 332 ? -19.218 -5.249 -44.518 1.00 40.75 332 LYS A C 1
ATOM 2663 O O . LYS A 1 332 ? -18.992 -5.570 -43.355 1.00 40.75 332 LYS A O 1
ATOM 2668 N N . ARG A 1 333 ? -18.440 -4.422 -45.217 1.00 35.62 333 ARG A N 1
ATOM 2669 C CA . ARG A 1 333 ? -17.545 -3.452 -44.576 1.00 35.62 333 ARG A CA 1
ATOM 2670 C C . ARG A 1 333 ? -18.392 -2.219 -44.269 1.00 35.62 333 ARG A C 1
ATOM 2672 O O . ARG A 1 333 ? -19.021 -1.705 -45.190 1.00 35.62 333 ARG A O 1
ATOM 2679 N N . ASN A 1 334 ? -18.407 -1.769 -43.019 1.00 34.28 334 ASN A N 1
ATOM 2680 C CA . ASN A 1 334 ? -18.802 -0.399 -42.712 1.00 34.28 334 ASN A CA 1
ATOM 2681 C C . ASN A 1 334 ? -17.517 0.423 -42.643 1.00 34.28 334 ASN A C 1
ATOM 2683 O O . ASN A 1 334 ? -16.722 0.254 -41.722 1.00 34.28 334 ASN A O 1
ATOM 2687 N N . THR A 1 335 ? -17.324 1.264 -43.652 1.00 32.75 335 THR A N 1
ATOM 2688 C CA . THR A 1 335 ? -16.373 2.372 -43.628 1.00 32.75 335 THR A CA 1
ATOM 2689 C C . THR A 1 335 ? -17.130 3.597 -43.128 1.00 32.75 335 THR A C 1
ATOM 2691 O O . THR A 1 335 ? -18.240 3.847 -43.599 1.00 32.75 335 THR A O 1
ATOM 2694 N N . THR A 1 336 ? -16.538 4.358 -42.215 1.00 42.81 336 THR A N 1
ATOM 2695 C CA . THR A 1 336 ? -16.903 5.759 -41.982 1.00 42.81 336 THR A CA 1
ATOM 2696 C C . THR A 1 336 ? -15.617 6.551 -41.867 1.00 42.81 336 THR A C 1
ATOM 2698 O O . THR A 1 336 ? -14.890 6.419 -40.882 1.00 42.81 336 THR A O 1
ATOM 2701 N N . ASP A 1 337 ? -15.347 7.324 -42.911 1.00 37.75 337 ASP A N 1
ATOM 2702 C CA . ASP A 1 337 ? -14.309 8.350 -42.984 1.00 37.75 337 ASP A CA 1
ATOM 2703 C C . ASP A 1 337 ? -14.557 9.385 -41.861 1.00 37.75 337 ASP A C 1
ATOM 2705 O O . ASP A 1 337 ? -15.699 9.647 -41.486 1.00 37.75 337 ASP A O 1
ATOM 2709 N N . ILE A 1 338 ? -13.544 9.862 -41.136 1.00 37.69 338 ILE A N 1
ATOM 2710 C CA . ILE A 1 338 ? -12.579 10.884 -41.574 1.00 37.69 338 ILE A CA 1
ATOM 2711 C C . ILE A 1 338 ? -13.288 12.092 -42.204 1.00 37.69 338 ILE A C 1
ATOM 2713 O O . ILE A 1 338 ? -13.441 12.183 -43.419 1.00 37.69 338 ILE A O 1
ATOM 2717 N N . ILE A 1 339 ? -13.630 13.064 -41.356 1.00 40.66 339 ILE A N 1
ATOM 2718 C CA . ILE A 1 339 ? -13.581 14.482 -41.719 1.00 40.66 339 ILE A CA 1
ATOM 2719 C C . ILE A 1 339 ? -12.702 15.167 -40.675 1.00 40.66 339 ILE A C 1
ATOM 2721 O O . ILE A 1 339 ? -13.108 15.381 -39.535 1.00 40.66 339 ILE A O 1
ATOM 2725 N N . SER A 1 340 ? -11.475 15.470 -41.080 1.00 46.19 340 SER A N 1
ATOM 2726 C CA . SER A 1 340 ? -10.680 16.545 -40.502 1.00 46.19 340 SER A CA 1
ATOM 2727 C C . SER A 1 340 ? -11.196 17.884 -41.027 1.00 46.19 340 SER A C 1
ATOM 2729 O O . SER A 1 340 ? -11.577 17.967 -42.194 1.00 46.19 340 SER A O 1
ATOM 2731 N N . ASN A 1 341 ? -11.136 18.928 -40.207 1.00 37.72 341 ASN A N 1
ATOM 2732 C CA . ASN A 1 341 ? -10.411 20.144 -40.571 1.00 37.72 341 ASN A CA 1
ATOM 2733 C C . ASN A 1 341 ? -10.201 21.019 -39.335 1.00 37.72 341 ASN A C 1
ATOM 2735 O O . ASN A 1 341 ? -11.027 21.047 -38.423 1.00 37.72 341 ASN A O 1
ATOM 2739 N N . ASP A 1 342 ? -9.057 21.686 -39.332 1.00 42.03 342 ASP A N 1
ATOM 2740 C CA . ASP A 1 342 ? -8.622 22.632 -38.317 1.00 42.03 342 ASP A CA 1
ATOM 2741 C C . ASP A 1 342 ? -9.439 23.930 -38.373 1.00 42.03 342 ASP A C 1
ATOM 2743 O O . ASP A 1 342 ? -9.940 24.300 -39.432 1.00 42.03 342 ASP A O 1
ATOM 2747 N N . GLU A 1 343 ? -9.448 24.687 -37.275 1.00 41.62 343 GLU A N 1
ATOM 2748 C CA . GLU A 1 343 ? -8.902 26.046 -37.343 1.00 41.62 343 GLU A CA 1
ATOM 2749 C C . GLU A 1 343 ? -8.445 26.532 -35.960 1.00 41.62 343 GLU A C 1
ATOM 2751 O O . GLU A 1 343 ? -9.101 26.329 -34.938 1.00 41.62 343 GLU A O 1
ATOM 2756 N N . ILE A 1 344 ? -7.253 27.129 -35.941 1.00 41.47 344 ILE A N 1
ATOM 2757 C CA . ILE A 1 344 ? -6.616 27.742 -34.777 1.00 41.47 344 ILE A CA 1
ATOM 2758 C C . ILE A 1 344 ? -6.804 29.245 -34.934 1.00 41.47 344 ILE A C 1
ATOM 2760 O O . ILE A 1 344 ? -6.314 29.798 -35.916 1.00 41.47 344 ILE A O 1
ATOM 2764 N N . GLU A 1 345 ? -7.402 29.921 -33.952 1.00 41.47 345 GLU A N 1
ATOM 2765 C CA . GLU A 1 345 ? -7.330 31.382 -33.888 1.00 41.47 345 GLU A CA 1
ATOM 2766 C C . GLU A 1 345 ? -6.730 31.850 -32.556 1.00 41.47 345 GLU A C 1
ATOM 2768 O O . GLU A 1 345 ? -7.272 31.650 -31.469 1.00 41.47 345 GLU A O 1
ATOM 2773 N N . TYR A 1 346 ? -5.546 32.450 -32.670 1.00 40.81 346 TYR A N 1
ATOM 2774 C CA . TYR A 1 346 ? -4.855 33.175 -31.610 1.00 40.81 346 TYR A CA 1
ATOM 2775 C C . TYR A 1 346 ? -5.417 34.601 -31.545 1.00 40.81 346 TYR A C 1
ATOM 2777 O O . TYR A 1 346 ? -5.291 35.344 -32.517 1.00 40.81 346 TYR A O 1
ATOM 2785 N N . SER A 1 347 ? -5.902 35.040 -30.382 1.00 43.78 347 SER A N 1
ATOM 2786 C CA . SER A 1 347 ? -6.064 36.471 -30.086 1.00 43.78 347 SER A CA 1
ATOM 2787 C C . SER A 1 347 ? -5.346 36.835 -28.783 1.00 43.78 347 SER A C 1
ATOM 2789 O O . SER A 1 347 ? -5.854 36.648 -27.679 1.00 43.78 347 SER A O 1
ATOM 2791 N N . GLU A 1 348 ? -4.122 37.326 -28.944 1.00 47.72 348 GLU A N 1
ATOM 2792 C CA . GLU A 1 348 ? -3.280 37.945 -27.915 1.00 47.72 348 GLU A CA 1
ATOM 2793 C C . GLU A 1 348 ? -3.743 39.402 -27.648 1.00 47.72 348 GLU A C 1
ATOM 2795 O O . GLU A 1 348 ? -4.324 40.002 -28.552 1.00 47.72 348 GLU A O 1
ATOM 2800 N N . ARG A 1 349 ? -3.363 40.006 -26.496 1.00 40.44 349 ARG A N 1
ATOM 2801 C CA . ARG A 1 349 ? -3.494 41.459 -26.140 1.00 40.44 349 ARG A CA 1
ATOM 2802 C C . ARG A 1 349 ? -4.922 41.900 -25.744 1.00 40.44 349 ARG A C 1
ATOM 2804 O O . ARG A 1 349 ? -5.880 41.336 -26.244 1.00 40.44 349 ARG A O 1
ATO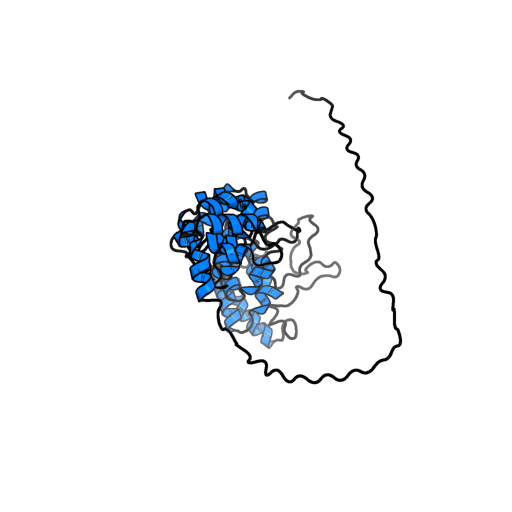M 2811 N N . ARG A 1 350 ? -5.194 42.904 -24.893 1.00 37.75 350 ARG A N 1
ATOM 2812 C CA . ARG A 1 350 ? -4.475 43.879 -24.013 1.00 37.75 350 ARG A CA 1
ATOM 2813 C C . ARG A 1 350 ? -5.584 44.516 -23.099 1.00 37.75 350 ARG A C 1
ATOM 2815 O O . ARG A 1 350 ? -6.751 44.261 -23.377 1.00 37.75 350 ARG A O 1
ATOM 2822 N N . ASP A 1 351 ? -5.404 45.311 -22.034 1.00 39.97 351 ASP A N 1
ATOM 2823 C CA . ASP A 1 351 ? -4.265 45.978 -21.367 1.00 39.97 351 ASP A CA 1
ATOM 2824 C C . ASP A 1 351 ? -4.669 46.461 -19.939 1.00 39.97 351 ASP A C 1
ATOM 2826 O O . ASP A 1 351 ? -5.859 46.550 -19.654 1.00 39.97 351 ASP A O 1
ATOM 2830 N N . GLU A 1 352 ? -3.670 46.866 -19.133 1.00 43.34 352 GLU A N 1
ATOM 2831 C CA . GLU A 1 352 ? -3.672 47.993 -18.154 1.00 43.34 352 GLU A CA 1
ATOM 2832 C C . GLU A 1 352 ? -4.615 48.074 -16.916 1.00 43.34 352 GLU A C 1
ATOM 2834 O O . GLU A 1 352 ? -5.731 47.565 -16.869 1.00 43.34 352 GLU A O 1
ATOM 2839 N N . ASN A 1 353 ? -4.130 48.877 -15.947 1.00 39.28 353 ASN A N 1
ATOM 2840 C CA . ASN A 1 353 ? -4.758 49.419 -14.725 1.00 39.28 353 ASN A CA 1
ATOM 2841 C C . ASN A 1 353 ? -4.845 48.481 -13.490 1.00 39.28 353 ASN A C 1
ATOM 2843 O O . ASN A 1 353 ? -5.269 47.335 -13.596 1.00 39.28 353 ASN A O 1
ATOM 2847 N N . THR A 1 354 ? -4.454 48.901 -12.276 1.00 47.25 354 THR A N 1
ATOM 2848 C CA . THR A 1 354 ? -4.055 50.254 -11.811 1.00 47.25 354 THR A CA 1
ATOM 2849 C C . THR A 1 354 ? -3.052 50.186 -10.650 1.00 47.25 354 THR A C 1
ATOM 2851 O O . THR A 1 354 ? -3.214 49.374 -9.739 1.00 47.25 354 THR A O 1
ATOM 2854 N N . GLU A 1 355 ? -2.062 51.082 -10.646 1.00 58.88 355 GLU A N 1
ATOM 2855 C CA . GLU A 1 355 ? -1.480 51.611 -9.402 1.00 58.88 355 GLU A CA 1
ATOM 2856 C C . GLU A 1 355 ? -2.461 52.639 -8.811 1.00 58.88 355 GLU A C 1
ATOM 2858 O O . GLU A 1 355 ? -3.052 53.384 -9.586 1.00 58.88 355 GLU A O 1
ATOM 2863 N N . GLU A 1 356 ? -2.629 52.691 -7.483 1.00 57.31 356 GLU A N 1
ATOM 2864 C CA . GLU A 1 356 ? -2.694 53.944 -6.696 1.00 57.31 356 GLU A CA 1
ATOM 2865 C C . GLU A 1 356 ? -2.827 53.662 -5.179 1.00 57.31 356 GLU A C 1
ATOM 2867 O O . GLU A 1 356 ? -3.703 52.925 -4.731 1.00 57.31 356 GLU A O 1
ATOM 2872 N N . ASP A 1 357 ? -1.905 54.262 -4.421 1.00 58.28 357 ASP A N 1
ATOM 2873 C CA . ASP A 1 357 ? -2.020 54.864 -3.083 1.00 58.28 357 ASP A CA 1
ATOM 2874 C C . ASP A 1 357 ? -2.838 54.205 -1.947 1.00 58.28 357 ASP A C 1
ATOM 2876 O O . ASP A 1 357 ? -4.065 54.319 -1.888 1.00 58.28 357 ASP A O 1
ATOM 2880 N N . SER A 1 358 ? -2.128 53.733 -0.903 1.00 56.53 358 SER A N 1
ATOM 2881 C CA . SER A 1 358 ? -2.184 54.261 0.494 1.00 56.53 358 SER A CA 1
ATOM 2882 C C . SER A 1 358 ? -1.282 53.483 1.463 1.00 56.53 358 SER A C 1
ATOM 2884 O O . SER A 1 358 ? -1.487 52.256 1.599 1.00 56.53 358 SER A O 1
#